Protein AF-A0A534JTC5-F1 (afdb_monomer_lite)

Radius of gyration: 31.19 Å; chains: 1; bounding box: 129×49×88 Å

Secondary structure (DSSP, 8-state):
---------------SSSTTTSSSSS----------EEEEEEEE-S-EEESSS-SEEEEEEEEEE-TT-EEEE-TT-EEEE-TT-EEEESSEEEEE-BTTB-EEEEES-TT-SS-B-EEEE-TT-EEEEESEEE-SEEEEEEEES---EEES-EESSEEEEEEEES---EEES-EES-EEEEEEEEES---EEES-EEEEEEEEEEEESS---EEES-EEEEEEETEEEEEEE-TT---EEES-EEEEEEEPPPPPPSSTTPPPPPPPEEEEEEEES-S-EEEES-EEEEEEPPPPPPPPP-BTSBPPPPPPPPPEEEEEEES-SSEE-TT-EEEEEEPPPPPPPP--TTBSBPPPPPPP--EEEEEEE---

pLDDT: mean 90.79, std 15.68, range [36.44, 98.94]

Foldseek 3Di:
DDDDDDDDDDDDDDDDPPPVVVVVVPPPPPPPLPQDEAEDEDEDAAAEEADDNHQHYEDAAEYEDAPQYEYEYEFQHEYEYEFQYEHEYNHEYEAAYDLVGAYEYAHPDPPDPGFYAEYEYEAPYEYEHARYEYERYAENYEYANYAYEYEHYEYCEYCEDYHAHQYQYEAYHYEYAAHAAEDYEYEQYQYEHEQYEAEHYCEYYEYEDDYEHEHENYEAYQHEHLAFEHYEYEHAYAYAAYHYEHENGEWAAWAEADDAQGETAETHFGEHEEYEHYQEYHHAQYEYEYGEWHAWYEWAHHQPEETYETHEWYEYEYYEAYQYPHYDNYNYHYYRWYIYHWYHWHDDPRHPHTHHTHHTYYYYYYHHYYDD

Sequence (372 aa):
MRAHPTTTRGRTFVIVWVVLASATAAFLMTAPTATATTYVRGLITTDTTWGFSDTMYVATYHVTVRSPATLTILPGTTVKFDSGVHLYIEGSLVADGTATSAIIFTANNTGSPIPWGGIQFNASSSGSISWSTFDRVDRAVTATVSSPSISSNTVLQAGVGFVLVRSTAFISSNVIKRASSVGIYANASDARIVGNAINGTGLGIQVEQPSAPTISGNTITNVSGVFAVGILVNAGATAAIDGNTITGVRGVNGGNGLSPGAPGRDGAFAVGIYVTAAPSASITTNTVDTAIGGRGGDGQANPGGTGGRGGNGGSAAGIVVGMTSGVDVSGNTITNLQSGAGGNGGGGATTANGGSGGNGGTAVGVEAGATS

Structure (mmCIF, N/CA/C/O backbone):
data_AF-A0A534JTC5-F1
#
_entry.id   AF-A0A534JTC5-F1
#
loop_
_atom_site.group_PDB
_atom_site.id
_atom_site.type_symbol
_atom_site.label_atom_id
_atom_site.label_alt_id
_atom_site.label_comp_id
_atom_site.label_asym_id
_atom_site.label_entity_id
_atom_site.label_seq_id
_atom_site.pdbx_PDB_ins_code
_atom_site.Cartn_x
_atom_site.Cartn_y
_atom_site.Cartn_z
_atom_site.occupancy
_atom_site.B_iso_or_equiv
_atom_site.auth_seq_id
_atom_site.auth_comp_id
_atom_site.auth_asym_id
_atom_site.auth_atom_id
_atom_site.pdbx_PDB_model_num
ATOM 1 N N . MET A 1 1 ? -97.982 -14.438 46.787 1.00 38.09 1 MET A N 1
ATOM 2 C CA . MET A 1 1 ? -97.689 -15.753 46.174 1.00 38.09 1 MET A CA 1
ATOM 3 C C . MET A 1 1 ? -96.838 -15.526 44.924 1.00 38.09 1 MET A C 1
ATOM 5 O O . MET A 1 1 ? -97.111 -14.573 44.211 1.00 38.09 1 MET A O 1
ATOM 9 N N . ARG A 1 2 ? -95.781 -16.342 44.751 1.00 41.94 2 ARG A N 1
ATOM 10 C CA . ARG A 1 2 ? -94.867 -16.512 43.583 1.00 41.94 2 ARG A CA 1
ATOM 11 C C . ARG A 1 2 ? -95.594 -16.442 42.210 1.00 41.94 2 ARG A C 1
ATOM 13 O O . ARG A 1 2 ? -96.776 -16.748 42.189 1.00 41.94 2 ARG A O 1
ATOM 20 N N . ALA A 1 3 ? -94.993 -16.136 41.046 1.00 36.44 3 ALA A N 1
ATOM 21 C CA . ALA A 1 3 ? -93.619 -16.319 40.541 1.00 36.44 3 ALA A CA 1
ATOM 22 C C . ALA A 1 3 ? -93.276 -15.400 39.321 1.00 36.44 3 ALA A C 1
ATOM 24 O O . ALA A 1 3 ? -94.175 -14.907 38.649 1.00 36.44 3 ALA A O 1
ATOM 25 N N . HIS A 1 4 ? -91.974 -15.256 39.014 1.00 38.38 4 HIS A N 1
ATOM 26 C CA . HIS A 1 4 ? -91.356 -14.938 37.692 1.00 38.38 4 HIS A CA 1
ATOM 27 C C . HIS A 1 4 ? -91.420 -16.157 36.723 1.00 38.38 4 HIS A C 1
ATOM 29 O O . HIS A 1 4 ? -91.784 -17.217 37.241 1.00 38.38 4 HIS A O 1
ATOM 35 N N . PRO A 1 5 ? -90.974 -16.145 35.423 1.00 56.78 5 PRO A N 1
ATOM 36 C CA . PRO A 1 5 ? -90.257 -15.145 34.570 1.00 56.78 5 PRO A CA 1
ATOM 37 C C . PRO A 1 5 ? -90.872 -15.008 33.123 1.00 56.78 5 PRO A C 1
ATOM 39 O O . PRO A 1 5 ? -91.843 -15.682 32.816 1.00 56.78 5 PRO A O 1
ATOM 42 N N . THR A 1 6 ? -90.461 -14.153 32.162 1.00 47.09 6 THR A N 1
ATOM 43 C CA . THR A 1 6 ? -89.313 -14.293 31.218 1.00 47.09 6 THR A CA 1
ATOM 44 C C . THR A 1 6 ? -89.353 -13.232 30.076 1.00 47.09 6 THR A C 1
ATOM 46 O O . THR A 1 6 ? -90.425 -12.952 29.554 1.00 47.09 6 THR A O 1
ATOM 49 N N . THR A 1 7 ? -88.159 -12.770 29.637 1.00 44.19 7 THR A N 1
ATOM 50 C CA . THR A 1 7 ? -87.705 -12.405 28.249 1.00 44.19 7 THR A CA 1
ATOM 51 C C . THR A 1 7 ? -88.344 -11.228 27.462 1.00 44.19 7 THR A C 1
ATOM 53 O O . THR A 1 7 ? -89.535 -11.014 27.567 1.00 44.19 7 THR A O 1
ATOM 56 N N . THR A 1 8 ? -87.708 -10.451 26.558 1.00 42.44 8 THR A N 1
ATOM 57 C CA . THR A 1 8 ? -86.322 -10.245 26.063 1.00 42.44 8 THR A CA 1
ATOM 58 C C . THR A 1 8 ? -86.310 -9.067 25.048 1.00 42.44 8 THR A C 1
ATOM 60 O O . THR A 1 8 ? -87.176 -9.002 24.189 1.00 42.44 8 THR A O 1
ATOM 63 N N . ARG A 1 9 ? -85.281 -8.201 25.143 1.00 43.31 9 ARG A N 1
ATOM 64 C CA . ARG A 1 9 ? -84.547 -7.368 24.139 1.00 43.31 9 ARG A CA 1
ATOM 65 C C . ARG A 1 9 ? -85.229 -6.596 22.986 1.00 43.31 9 ARG A C 1
ATOM 67 O O . ARG A 1 9 ? -85.821 -7.177 22.089 1.00 43.31 9 ARG A O 1
ATOM 74 N N . GLY A 1 10 ? -84.681 -5.384 22.804 1.00 36.56 10 GLY A N 1
ATOM 75 C CA . GLY A 1 10 ? -84.007 -4.948 21.561 1.00 36.56 10 GLY A CA 1
ATOM 76 C C . GLY A 1 10 ? -84.408 -3.536 21.117 1.00 36.56 10 GLY A C 1
ATOM 77 O O . GLY A 1 10 ? -85.578 -3.211 21.184 1.00 36.56 10 GLY A O 1
ATOM 78 N N . ARG A 1 11 ? -83.557 -2.620 20.640 1.00 43.03 11 ARG A N 1
ATOM 79 C CA . ARG A 1 11 ? -82.143 -2.593 20.231 1.00 43.03 11 ARG A CA 1
ATOM 80 C C . ARG A 1 11 ? -81.727 -1.109 20.187 1.00 43.03 11 ARG A C 1
ATOM 82 O O . ARG A 1 11 ? -82.480 -0.279 19.689 1.00 43.03 11 ARG A O 1
ATOM 89 N N . THR A 1 12 ? -80.539 -0.801 20.697 1.00 40.66 12 THR A N 1
ATOM 90 C CA . THR A 1 12 ? -80.010 0.557 20.886 1.00 40.66 12 THR A CA 1
ATOM 91 C C . THR A 1 12 ? -79.170 1.020 19.692 1.00 40.66 12 THR A C 1
ATOM 93 O O . THR A 1 12 ? -78.324 0.281 19.191 1.00 40.66 12 THR A O 1
ATOM 96 N N . PHE A 1 13 ? -79.399 2.274 19.297 1.00 46.91 13 PHE A N 1
ATOM 97 C CA . PHE A 1 13 ? -78.546 3.149 18.491 1.00 46.91 13 PHE A CA 1
ATOM 98 C C . PHE A 1 13 ? -77.153 3.332 19.116 1.00 46.91 13 PHE A C 1
ATOM 100 O O . PHE A 1 13 ? -77.073 3.993 20.142 1.00 46.91 13 PHE A O 1
ATOM 107 N N . VAL A 1 14 ? -76.064 2.873 18.485 1.00 44.78 14 VAL A N 1
ATOM 108 C CA . VAL A 1 14 ? -74.718 3.477 18.639 1.00 44.78 14 VAL A CA 1
ATOM 109 C C . VAL A 1 14 ? -73.890 3.172 17.376 1.00 44.78 14 VAL A C 1
ATOM 111 O O . VAL A 1 14 ? -73.228 2.144 17.305 1.00 44.78 14 VAL A O 1
ATOM 114 N N . ILE A 1 15 ? -73.941 4.038 16.354 1.00 47.72 15 ILE A N 1
ATOM 115 C CA . ILE A 1 15 ? -73.137 3.891 15.114 1.00 47.72 15 ILE A CA 1
ATOM 116 C C . ILE A 1 15 ? -72.085 5.004 14.919 1.00 47.72 15 ILE A C 1
ATOM 118 O O . ILE A 1 15 ? -71.273 4.909 14.012 1.00 47.72 15 ILE A O 1
ATOM 122 N N . VAL A 1 16 ? -71.967 6.019 15.782 1.00 46.00 16 VAL A N 1
ATOM 123 C CA . VAL A 1 16 ? -71.116 7.193 15.448 1.00 46.00 16 VAL A CA 1
ATOM 124 C C . VAL A 1 16 ? -69.774 7.285 16.209 1.00 46.00 16 VAL A C 1
ATOM 126 O O . VAL A 1 16 ? -68.973 8.159 15.911 1.00 46.00 16 VAL A O 1
ATOM 129 N N . TRP A 1 17 ? -69.430 6.351 17.106 1.00 44.25 17 TRP A N 1
ATOM 130 C CA . TRP A 1 17 ? -68.182 6.443 17.904 1.00 44.25 17 TRP A CA 1
ATOM 131 C C . TRP A 1 17 ? -67.088 5.399 17.616 1.00 44.25 17 TRP A C 1
ATOM 133 O O . TRP A 1 17 ? -66.055 5.415 18.275 1.00 44.25 17 TRP A O 1
ATOM 143 N N . VAL A 1 18 ? -67.254 4.513 16.625 1.00 47.19 18 VAL A N 1
ATOM 144 C CA . VAL A 1 18 ? -66.279 3.423 16.372 1.00 47.19 18 VAL A CA 1
ATOM 145 C C . VAL A 1 18 ? -65.309 3.711 15.217 1.00 47.19 18 VAL A C 1
ATOM 147 O O . VAL A 1 18 ? -64.226 3.141 15.185 1.00 47.19 18 VAL A O 1
ATOM 150 N N . VAL A 1 19 ? -65.604 4.653 14.315 1.00 45.75 19 VAL A N 1
ATOM 151 C CA . VAL A 1 19 ? -64.738 4.909 13.139 1.00 45.75 19 VAL A CA 1
ATOM 152 C C . VAL A 1 19 ? -63.626 5.939 13.412 1.00 45.75 19 VAL A C 1
ATOM 154 O O . VAL A 1 19 ? -62.626 5.961 12.702 1.00 45.75 19 VAL A O 1
ATOM 157 N N . LEU A 1 20 ? -63.719 6.736 14.486 1.00 40.34 20 LEU A N 1
ATOM 158 C CA . LEU A 1 20 ? -62.661 7.693 14.859 1.00 40.34 20 LEU A CA 1
ATOM 159 C C . LEU A 1 20 ? -61.612 7.122 15.835 1.00 40.34 20 LEU A C 1
ATOM 161 O O . LEU A 1 20 ? -60.565 7.732 16.029 1.00 40.34 20 LEU A O 1
ATOM 165 N N . ALA A 1 21 ? -61.866 5.946 16.423 1.00 45.28 21 ALA A N 1
ATOM 166 C CA . ALA A 1 21 ? -60.943 5.263 17.338 1.00 45.28 21 ALA A CA 1
ATOM 167 C C . ALA A 1 21 ? -60.125 4.140 16.664 1.00 45.28 21 ALA A C 1
ATOM 169 O O . ALA A 1 21 ? -59.143 3.670 17.229 1.00 45.28 21 ALA A O 1
ATOM 170 N N . SER A 1 22 ? -60.494 3.715 15.449 1.00 46.28 22 SER A N 1
ATOM 171 C CA . SER A 1 22 ? -59.764 2.689 14.686 1.00 46.28 22 SER A CA 1
ATOM 172 C C . SER A 1 22 ? -58.734 3.261 13.706 1.00 46.28 22 SER A C 1
ATOM 174 O O . SER A 1 22 ? -57.876 2.524 13.231 1.00 46.28 22 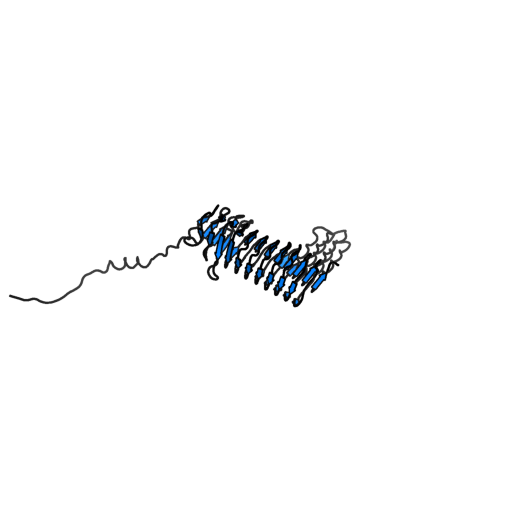SER A O 1
ATOM 176 N N . ALA A 1 23 ? -58.777 4.567 13.419 1.00 42.81 23 ALA A N 1
ATOM 177 C CA . ALA A 1 23 ? -57.765 5.249 12.604 1.00 42.81 23 ALA A CA 1
ATOM 178 C C . ALA A 1 23 ? -56.555 5.739 13.426 1.00 42.81 23 ALA A C 1
ATOM 180 O O . ALA A 1 23 ? -55.522 6.082 12.858 1.00 42.81 23 ALA A O 1
ATOM 181 N N . THR A 1 24 ? -56.649 5.742 14.758 1.00 48.75 24 THR A N 1
ATOM 182 C CA . THR A 1 24 ? -55.594 6.227 15.666 1.00 48.75 24 THR A CA 1
ATOM 183 C C . THR A 1 24 ? -54.723 5.117 16.262 1.00 48.75 24 THR A C 1
ATOM 185 O O . THR A 1 24 ? -53.715 5.419 16.890 1.00 48.75 24 THR A O 1
ATOM 188 N N . ALA A 1 25 ? -55.045 3.840 16.022 1.00 45.84 25 ALA A N 1
ATOM 189 C CA . ALA A 1 25 ? -54.250 2.693 16.485 1.00 45.84 25 ALA A CA 1
ATOM 190 C C . ALA A 1 25 ? -53.370 2.048 15.392 1.00 45.84 25 ALA A C 1
ATOM 192 O O . ALA A 1 25 ? -52.554 1.184 15.698 1.00 45.84 25 ALA A O 1
ATOM 193 N N . ALA A 1 26 ? -53.506 2.465 14.126 1.00 47.47 26 ALA A N 1
ATOM 194 C CA . ALA A 1 26 ? -52.746 1.913 12.995 1.00 47.47 26 ALA A CA 1
ATOM 195 C C . ALA A 1 26 ? -51.633 2.840 12.473 1.00 47.47 26 ALA A C 1
ATOM 197 O O . ALA A 1 26 ? -50.965 2.515 11.497 1.00 47.47 26 ALA A O 1
ATOM 198 N N . PHE A 1 27 ? -51.398 3.973 13.138 1.00 45.19 27 PHE A N 1
ATOM 199 C CA . PHE A 1 27 ? -50.217 4.803 12.917 1.00 45.19 27 PHE A CA 1
ATOM 200 C C . PHE A 1 27 ? -49.347 4.756 14.176 1.00 45.19 27 PHE A C 1
ATOM 202 O O . PHE A 1 27 ? -49.101 5.761 14.838 1.00 45.19 27 PHE A O 1
ATOM 209 N N . LEU A 1 28 ? -48.866 3.553 14.514 1.00 49.03 28 LEU A N 1
ATOM 210 C CA . LEU A 1 28 ? -47.566 3.440 15.168 1.00 49.03 28 LEU A CA 1
ATOM 211 C C . LEU A 1 28 ? -46.567 3.994 14.154 1.00 49.03 28 LEU A C 1
ATOM 213 O O . LEU A 1 28 ? -46.013 3.262 13.338 1.00 49.03 28 LEU A O 1
ATOM 217 N N . MET A 1 29 ? -46.412 5.320 14.160 1.00 50.91 29 MET A N 1
ATOM 218 C CA . MET A 1 29 ? -45.240 5.958 13.602 1.00 50.91 29 MET A CA 1
ATOM 219 C C . MET A 1 29 ? -44.067 5.254 14.260 1.00 50.91 29 MET A C 1
ATOM 221 O O . MET A 1 29 ? -43.767 5.496 15.428 1.00 50.91 29 MET A O 1
ATOM 225 N N . THR A 1 30 ? -43.390 4.378 13.527 1.00 53.69 30 THR A N 1
ATOM 226 C CA . THR A 1 30 ? -41.961 4.235 13.738 1.00 53.69 30 THR A CA 1
ATOM 227 C C . THR A 1 30 ? -41.417 5.620 13.433 1.00 53.69 30 THR A C 1
ATOM 229 O O . THR A 1 30 ? -41.179 5.962 12.273 1.00 53.69 30 THR A O 1
ATOM 232 N N . ALA A 1 31 ? -41.350 6.475 14.458 1.00 48.28 31 ALA A N 1
ATOM 233 C CA . ALA A 1 31 ? -40.568 7.688 14.374 1.00 48.28 31 ALA A CA 1
ATOM 234 C C . ALA A 1 31 ? -39.208 7.242 13.824 1.00 48.28 31 ALA A C 1
ATOM 236 O O 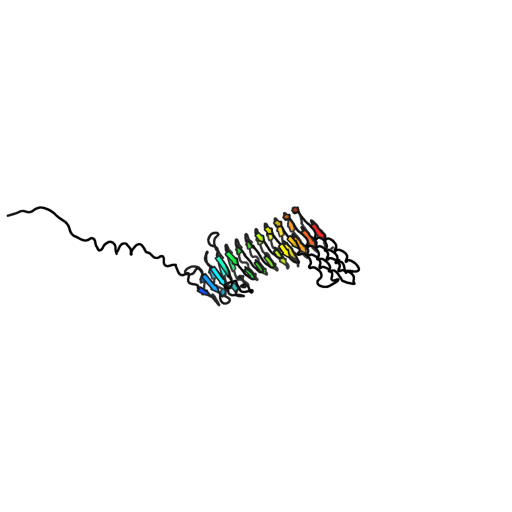. ALA A 1 31 ? -38.682 6.242 14.327 1.00 48.28 31 ALA A O 1
ATOM 237 N N . PRO A 1 32 ? -38.673 7.877 12.766 1.00 51.03 32 PRO A N 1
ATOM 238 C CA . PRO A 1 32 ? -37.320 7.567 12.348 1.00 51.03 32 PRO A CA 1
ATOM 239 C C . PRO A 1 32 ? -36.463 7.725 13.597 1.00 51.03 32 PRO A C 1
ATOM 241 O O . PRO A 1 32 ? -36.465 8.797 14.207 1.00 51.03 32 PRO A O 1
ATOM 244 N N . THR A 1 33 ? -35.827 6.642 14.044 1.00 52.53 33 THR A N 1
ATOM 245 C CA . THR A 1 33 ? -34.868 6.709 15.137 1.00 52.53 33 THR A CA 1
ATOM 246 C C . THR A 1 33 ? -33.825 7.697 14.653 1.00 52.53 33 THR A C 1
ATOM 248 O O . THR A 1 33 ? -33.076 7.399 13.722 1.00 52.53 33 THR A O 1
ATOM 251 N N . ALA A 1 34 ? -33.859 8.922 15.176 1.00 50.59 34 ALA A N 1
ATOM 252 C CA . ALA A 1 34 ? -32.858 9.911 14.846 1.00 50.59 34 ALA A CA 1
ATOM 253 C C . ALA A 1 34 ? -31.532 9.287 15.271 1.00 50.59 34 ALA A C 1
ATOM 255 O O . ALA A 1 34 ? -31.310 9.070 16.460 1.00 50.59 34 ALA A O 1
ATOM 256 N N . THR A 1 35 ? -30.691 8.916 14.306 1.00 59.75 35 THR A N 1
ATOM 257 C CA . THR A 1 35 ? -29.326 8.487 14.591 1.00 59.75 35 THR A CA 1
ATOM 258 C C . THR A 1 35 ? -28.629 9.695 15.189 1.00 59.75 35 THR A C 1
ATOM 260 O O . THR A 1 35 ? -28.247 10.618 14.461 1.00 59.75 35 THR A O 1
ATOM 263 N N . ALA A 1 36 ? -28.553 9.743 16.517 1.00 68.94 36 ALA A N 1
ATOM 264 C CA . ALA A 1 36 ? -27.849 10.800 17.205 1.00 68.94 36 ALA A CA 1
ATOM 265 C C . ALA A 1 36 ? -26.380 10.727 16.777 1.00 68.94 36 ALA A C 1
ATOM 267 O O . ALA A 1 36 ? -25.756 9.667 16.741 1.00 68.94 36 ALA A O 1
ATOM 268 N N . THR A 1 37 ? -25.871 11.867 16.318 1.00 85.25 37 THR A N 1
ATOM 269 C CA . THR A 1 37 ? -24.456 12.012 15.996 1.00 85.25 37 THR A CA 1
ATOM 270 C C . THR A 1 37 ? -23.732 12.365 17.279 1.00 85.25 37 THR A C 1
ATOM 272 O O . THR A 1 37 ? -24.006 13.414 17.863 1.00 85.25 37 THR A O 1
ATOM 275 N N . THR A 1 38 ? -22.792 11.521 17.691 1.00 94.12 38 THR A N 1
ATOM 276 C CA . THR A 1 38 ? -21.980 11.772 18.881 1.00 94.12 38 THR A CA 1
ATOM 277 C C . THR A 1 38 ? -20.623 12.333 18.478 1.00 94.12 38 THR A C 1
ATOM 279 O O . THR A 1 38 ? -19.823 11.686 17.803 1.00 94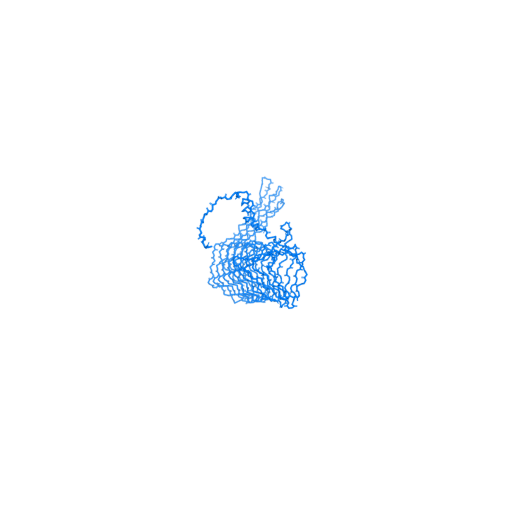.12 38 THR A O 1
ATOM 282 N N . TYR A 1 39 ? -20.353 13.572 18.883 1.00 95.56 39 TYR A N 1
ATOM 283 C CA . TYR A 1 39 ? -19.069 14.220 18.635 1.00 95.56 39 TYR A CA 1
ATOM 284 C C . TYR A 1 39 ? -18.041 13.776 19.676 1.00 95.56 39 TYR A C 1
ATOM 286 O O . TYR A 1 39 ? -18.289 13.868 20.878 1.00 95.56 39 TYR A O 1
ATOM 294 N N . VAL A 1 40 ? -16.874 13.322 19.220 1.00 97.06 40 VAL A N 1
ATOM 295 C CA . VAL A 1 40 ? -15.804 12.786 20.072 1.00 97.06 40 VAL A CA 1
ATOM 296 C C . VAL A 1 40 ? -14.499 13.548 19.870 1.00 97.06 40 VAL A C 1
ATOM 298 O O . VAL A 1 40 ? -14.211 14.064 18.791 1.00 97.06 40 VAL A O 1
ATOM 301 N N . ARG A 1 41 ? -13.717 13.666 20.945 1.00 96.88 41 ARG A N 1
ATOM 302 C CA . ARG A 1 41 ? -12.414 14.343 20.972 1.00 96.88 41 ARG A CA 1
ATOM 303 C C . ARG A 1 41 ? -11.676 14.030 22.270 1.00 96.88 41 ARG A C 1
ATOM 305 O O . ARG A 1 41 ? -12.315 13.767 23.285 1.00 96.88 41 ARG A O 1
ATOM 312 N N . GLY A 1 42 ? -10.355 14.173 22.262 1.00 97.31 42 GLY A N 1
ATOM 313 C CA . GLY A 1 42 ? -9.536 14.119 23.470 1.00 97.31 42 GLY A CA 1
ATOM 314 C C . GLY A 1 42 ? -9.288 12.699 23.974 1.00 97.31 42 GLY A C 1
ATOM 315 O O . GLY A 1 42 ? -9.182 11.757 23.193 1.00 97.31 42 GLY A O 1
ATOM 316 N N . LEU A 1 43 ? -9.123 12.559 25.288 1.00 98.12 43 LEU A N 1
ATOM 317 C CA . LEU A 1 43 ? -8.690 11.309 25.907 1.00 98.12 43 LEU A CA 1
ATOM 318 C C . LEU A 1 43 ? -9.874 10.402 26.256 1.00 98.12 43 LEU A C 1
ATOM 320 O O . LEU A 1 43 ? -10.858 10.851 26.838 1.00 98.12 43 LEU A O 1
ATOM 324 N N . ILE A 1 44 ? -9.712 9.108 25.994 1.00 98.50 44 ILE A N 1
ATOM 325 C CA . ILE A 1 44 ? -10.502 8.024 26.576 1.00 98.50 44 ILE A CA 1
ATOM 326 C C . ILE A 1 44 ? -9.621 7.366 27.638 1.00 98.50 44 ILE A C 1
ATOM 328 O O . ILE A 1 44 ? -8.613 6.743 27.309 1.00 98.50 44 ILE A O 1
ATOM 332 N N . THR A 1 45 ? -9.962 7.559 28.913 1.00 98.44 45 THR A N 1
ATOM 333 C CA . THR A 1 45 ? -9.178 7.074 30.070 1.00 98.44 45 THR A CA 1
ATOM 334 C C . THR A 1 45 ? -9.862 5.953 30.844 1.00 98.44 45 THR A C 1
ATOM 336 O O . THR A 1 45 ? -9.281 5.411 31.780 1.00 98.44 45 THR A O 1
ATOM 339 N N . THR A 1 46 ? -11.090 5.609 30.471 1.00 98.31 46 THR A N 1
ATOM 340 C CA . THR A 1 46 ? -11.846 4.473 31.001 1.00 98.31 46 THR A CA 1
ATOM 341 C C . THR A 1 46 ? -12.414 3.682 29.841 1.00 98.31 46 THR A C 1
ATOM 343 O O . THR A 1 46 ? -12.655 4.247 28.769 1.00 98.31 46 THR A O 1
ATOM 346 N N . ASP A 1 47 ? -12.660 2.395 30.063 1.00 98.62 47 ASP A N 1
ATOM 347 C CA . ASP A 1 47 ? -13.254 1.539 29.044 1.00 98.62 47 ASP A CA 1
ATOM 348 C C . ASP A 1 47 ? -14.529 2.171 28.490 1.00 98.62 47 ASP A C 1
ATOM 350 O O . ASP A 1 47 ? -15.402 2.635 29.226 1.00 98.62 47 ASP A O 1
ATOM 354 N N . THR A 1 48 ? -14.583 2.261 27.168 1.00 98.00 48 THR A N 1
ATOM 355 C CA . THR A 1 48 ? -15.626 2.982 26.447 1.00 98.00 48 THR A CA 1
ATOM 356 C C . THR A 1 48 ? -16.099 2.120 25.294 1.00 98.00 48 THR A C 1
ATOM 358 O O . THR A 1 48 ? -15.298 1.487 24.610 1.00 98.00 48 THR A O 1
ATOM 361 N N . THR A 1 49 ? -17.411 2.098 25.071 1.00 97.94 49 THR A N 1
ATOM 362 C CA . THR A 1 49 ? -18.018 1.391 23.941 1.00 97.94 49 THR A CA 1
ATOM 363 C C . THR A 1 49 ? -18.719 2.382 23.023 1.00 97.94 49 THR A C 1
ATOM 365 O O . THR A 1 49 ? -19.534 3.183 23.477 1.00 97.94 49 THR A O 1
ATOM 368 N N . TRP A 1 50 ? -18.408 2.321 21.732 1.00 97.50 50 TRP A N 1
ATOM 369 C CA . TRP A 1 50 ? -19.114 3.025 20.664 1.00 97.50 50 TRP A CA 1
ATOM 370 C C . TRP A 1 50 ? -20.017 2.052 19.907 1.00 97.50 50 TRP A C 1
ATOM 372 O O . TRP A 1 50 ? -19.625 0.909 19.682 1.00 97.50 50 TRP A O 1
ATOM 382 N N . GLY A 1 51 ? -21.208 2.498 19.498 1.00 93.75 51 GLY A N 1
ATOM 383 C CA . GLY A 1 51 ? -22.131 1.683 18.696 1.00 93.75 51 GLY A CA 1
ATOM 384 C C . GLY A 1 51 ? -23.352 1.126 19.432 1.00 93.75 51 GLY A C 1
ATOM 385 O O . GLY A 1 51 ? -24.113 0.374 18.833 1.00 93.75 51 GLY A O 1
ATOM 386 N N . PHE A 1 52 ? -23.537 1.435 20.724 1.00 83.69 52 PHE A N 1
ATOM 387 C CA . PHE A 1 52 ? -24.659 0.900 21.514 1.00 83.69 52 PHE A CA 1
ATOM 388 C C . PHE A 1 52 ? -25.942 1.730 21.349 1.00 83.69 52 PHE A C 1
ATOM 390 O O . PHE A 1 52 ? -26.972 1.205 20.939 1.00 83.69 52 PHE A O 1
ATOM 397 N N . SER A 1 53 ? -25.879 3.029 21.664 1.00 80.31 53 SER A N 1
ATOM 398 C CA . SER A 1 53 ? -26.990 3.981 21.499 1.00 80.31 53 SER A CA 1
ATOM 399 C C . SER A 1 53 ? -26.940 4.713 20.160 1.00 80.31 53 SER A C 1
ATOM 401 O O . SER A 1 53 ? -27.977 4.961 19.549 1.00 80.31 53 SER A O 1
ATOM 403 N N . ASP A 1 54 ? -25.726 5.025 19.708 1.00 85.00 54 ASP A N 1
ATOM 404 C CA . ASP A 1 54 ? -25.458 5.798 18.505 1.00 85.00 54 ASP A CA 1
ATOM 405 C C . ASP A 1 54 ? -24.671 4.950 17.522 1.00 85.00 54 ASP A C 1
ATOM 407 O O . ASP A 1 54 ? -23.756 4.224 17.904 1.00 85.00 54 ASP A O 1
ATOM 411 N N . THR A 1 55 ? -24.984 5.086 16.240 1.00 88.00 55 THR A N 1
ATOM 412 C CA . THR A 1 55 ? -24.261 4.412 15.155 1.00 88.00 55 THR A CA 1
ATOM 413 C C . THR A 1 55 ? -23.346 5.362 14.387 1.00 88.00 55 THR A C 1
ATOM 415 O O . THR A 1 55 ? -22.642 4.924 13.481 1.00 88.00 55 THR A O 1
ATOM 418 N N . MET A 1 56 ? -23.331 6.655 14.734 1.00 96.00 56 MET A N 1
ATOM 419 C CA . MET A 1 56 ? -22.551 7.690 14.056 1.00 96.00 56 MET A CA 1
ATOM 420 C C . MET A 1 56 ? -21.738 8.511 15.058 1.00 96.00 56 MET A C 1
ATOM 422 O O . MET A 1 56 ? -22.295 9.270 15.851 1.00 96.00 56 MET A O 1
ATOM 426 N N . TYR A 1 57 ? -20.416 8.417 14.961 1.00 97.69 57 TYR A N 1
ATOM 427 C CA . TYR A 1 57 ? -19.472 9.210 15.744 1.00 97.69 57 TYR A CA 1
ATOM 428 C C . TYR A 1 57 ? -18.698 10.156 14.830 1.00 97.69 57 TYR A C 1
ATOM 430 O O . TYR A 1 57 ? -18.317 9.774 13.725 1.00 97.69 57 TYR A O 1
ATOM 438 N N . VAL A 1 58 ? -18.449 11.386 15.276 1.00 97.94 58 VAL A N 1
ATOM 439 C CA . VAL A 1 58 ? -17.674 12.383 14.520 1.00 97.94 58 VAL A CA 1
ATOM 440 C C . VAL A 1 58 ? -16.521 12.889 15.378 1.00 97.94 58 VAL A C 1
ATOM 442 O O . VAL A 1 58 ? -16.724 13.609 16.354 1.00 97.94 58 VAL A O 1
ATOM 445 N N . ALA A 1 59 ? -15.300 12.517 15.010 1.00 98.25 59 ALA A N 1
ATOM 446 C CA . ALA A 1 59 ? -14.071 12.984 15.624 1.00 98.25 59 ALA A CA 1
ATOM 447 C C . ALA A 1 59 ? -13.639 14.324 15.015 1.00 98.25 59 ALA A C 1
ATOM 449 O O . ALA A 1 59 ? -13.106 14.369 13.903 1.00 98.25 59 ALA A O 1
ATOM 450 N N . THR A 1 60 ? -13.854 15.416 15.755 1.00 97.12 60 THR A N 1
ATOM 451 C CA . THR A 1 60 ? -13.475 16.776 15.316 1.00 97.12 60 THR A CA 1
ATOM 452 C C . THR A 1 60 ? -12.062 17.179 15.748 1.00 97.12 60 THR A C 1
ATOM 454 O O . THR A 1 60 ? -11.531 18.196 15.320 1.00 97.12 60 THR A O 1
ATOM 457 N N . TYR A 1 61 ? -11.453 16.388 16.632 1.00 97.94 61 TYR A N 1
ATOM 458 C CA . TYR A 1 61 ? -10.053 1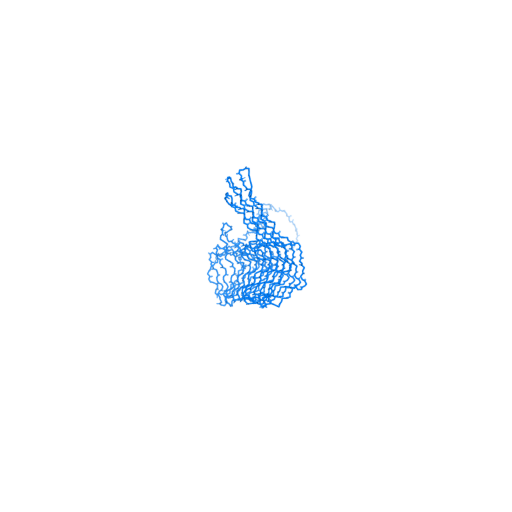6.461 17.050 1.00 97.94 61 TYR A CA 1
ATOM 459 C C . TYR A 1 61 ? -9.548 15.043 17.295 1.00 97.94 61 TYR A C 1
ATOM 461 O O . TYR A 1 61 ? -10.345 14.105 17.362 1.00 97.94 61 TYR A O 1
ATOM 469 N N . HIS A 1 62 ? -8.231 14.891 17.467 1.00 98.44 62 HIS A N 1
ATOM 470 C CA . HIS A 1 62 ? -7.645 13.598 17.809 1.00 98.44 62 HIS A CA 1
ATOM 471 C C . HIS A 1 62 ? -8.362 12.968 19.005 1.00 98.44 62 HIS A C 1
ATOM 473 O O . HIS A 1 62 ? -8.667 13.647 19.992 1.00 98.44 62 HIS A O 1
ATOM 479 N N . VAL A 1 63 ? -8.612 11.668 18.894 1.00 98.81 63 VAL A N 1
ATOM 480 C CA . VAL A 1 63 ? -9.068 10.833 20.001 1.00 98.81 63 VAL A CA 1
ATOM 481 C C . VAL A 1 63 ? -7.902 9.941 20.392 1.00 98.81 63 VAL A C 1
ATOM 483 O O . VAL A 1 63 ? -7.315 9.300 19.524 1.00 98.81 63 VAL A O 1
ATOM 486 N N . THR A 1 64 ? -7.567 9.896 21.676 1.00 98.88 64 THR A N 1
ATOM 487 C CA . THR A 1 64 ? -6.502 9.032 22.192 1.00 98.88 64 THR A CA 1
ATOM 488 C C . THR A 1 64 ? -7.079 8.081 23.224 1.00 98.88 64 THR A C 1
ATOM 490 O O . THR A 1 64 ? -7.557 8.513 24.272 1.00 98.88 64 THR A O 1
ATOM 493 N N . VAL A 1 65 ? -6.997 6.783 22.956 1.00 98.81 65 VAL A N 1
ATOM 494 C CA . VAL A 1 65 ? -7.309 5.736 23.931 1.00 98.81 65 VAL A CA 1
ATOM 495 C C . VAL A 1 65 ? -6.086 5.539 24.805 1.00 98.81 65 VAL A C 1
ATOM 497 O O . VAL A 1 65 ? -5.087 4.980 24.354 1.00 98.81 65 VAL A O 1
ATOM 500 N N . ARG A 1 66 ? -6.132 6.048 26.034 1.00 98.50 66 ARG A N 1
ATOM 501 C CA . ARG A 1 66 ? -4.984 6.054 26.937 1.00 98.50 66 ARG A CA 1
ATOM 502 C C . ARG A 1 66 ? -4.946 4.775 27.756 1.00 98.50 66 ARG A C 1
ATOM 504 O O . ARG A 1 66 ? -5.956 4.390 28.334 1.00 98.50 66 ARG A O 1
ATOM 511 N N . SER A 1 67 ? -3.773 4.156 27.862 1.00 97.62 67 SER A N 1
ATOM 512 C CA . SER A 1 67 ? -3.580 3.003 28.747 1.00 97.62 67 SER A CA 1
ATOM 513 C C . SER A 1 67 ? -4.022 3.330 30.188 1.00 97.62 67 SER A C 1
ATOM 515 O O . SER A 1 67 ? -3.710 4.424 30.673 1.00 97.62 67 SER A O 1
ATOM 517 N N . PRO A 1 68 ? -4.750 2.427 30.875 1.00 97.81 68 PRO A N 1
ATOM 518 C CA . PRO A 1 68 ? -5.072 1.050 30.476 1.00 97.81 68 PRO A CA 1
ATOM 519 C C . PRO A 1 68 ? -6.421 0.887 29.749 1.00 97.81 68 PRO A C 1
ATOM 521 O O . PRO A 1 68 ? -6.891 -0.237 29.605 1.00 97.81 68 PRO A O 1
ATOM 524 N N . ALA A 1 69 ? -7.067 1.977 29.328 1.00 98.69 69 ALA A N 1
ATOM 525 C CA . ALA A 1 69 ? -8.415 1.929 28.775 1.00 98.69 69 ALA A CA 1
ATOM 526 C C . ALA A 1 69 ? -8.496 1.143 27.462 1.00 98.69 69 ALA A C 1
ATOM 528 O O . ALA A 1 69 ? -7.577 1.156 26.634 1.00 98.69 69 ALA A O 1
ATOM 529 N N . THR A 1 70 ? -9.660 0.536 27.253 1.00 98.88 70 THR A N 1
ATOM 530 C CA . THR A 1 70 ? -10.059 -0.105 26.005 1.00 98.88 70 THR A CA 1
ATOM 531 C C . THR A 1 70 ? -11.189 0.672 25.345 1.00 98.88 70 THR A C 1
ATOM 533 O O . THR A 1 70 ? -12.227 0.934 25.953 1.00 98.88 70 THR A O 1
ATOM 536 N N . LEU A 1 71 ? -11.022 0.997 24.065 1.00 98.81 71 LEU A N 1
ATOM 537 C CA . LEU A 1 71 ? -12.132 1.415 23.216 1.00 98.81 71 LEU A CA 1
ATOM 538 C C . LEU A 1 71 ? -12.661 0.198 22.459 1.00 98.81 71 LEU A C 1
ATOM 540 O O . LEU A 1 71 ? -11.929 -0.420 21.691 1.00 98.81 71 LEU A O 1
ATOM 544 N N . THR A 1 72 ? -13.936 -0.124 22.656 1.00 98.81 72 THR A N 1
ATOM 545 C CA . THR A 1 72 ? -14.654 -1.121 21.854 1.00 98.81 72 THR A CA 1
ATOM 546 C C . THR A 1 72 ? -15.570 -0.403 20.871 1.00 98.81 72 THR A C 1
ATOM 548 O O . THR A 1 72 ? -16.386 0.419 21.279 1.00 98.81 72 THR A O 1
ATOM 551 N N . ILE A 1 73 ? -15.458 -0.698 19.580 1.00 98.69 73 ILE A N 1
ATOM 552 C CA . ILE A 1 73 ? -16.341 -0.170 18.537 1.00 98.69 73 ILE A CA 1
ATOM 553 C C . ILE A 1 73 ? -17.163 -1.338 18.005 1.00 98.69 73 ILE A C 1
ATOM 555 O O . ILE A 1 73 ? -16.610 -2.290 17.463 1.00 98.69 73 ILE A O 1
ATOM 559 N N . LEU A 1 74 ? -18.481 -1.285 18.193 1.00 98.31 74 LEU A N 1
ATOM 560 C CA . LEU A 1 74 ? -19.374 -2.383 17.833 1.00 98.31 74 LEU A CA 1
ATOM 561 C C . LEU A 1 74 ? -19.632 -2.444 16.312 1.00 98.31 74 LEU A C 1
ATOM 563 O O . LEU A 1 74 ? -19.616 -1.400 15.646 1.00 98.31 74 LEU A O 1
ATOM 567 N N . PRO A 1 75 ? -19.925 -3.637 15.755 1.00 98.44 75 PRO A N 1
ATOM 568 C CA . PRO A 1 75 ? -20.318 -3.814 14.355 1.00 98.44 75 PRO A CA 1
ATOM 569 C C . PRO A 1 75 ? -21.409 -2.838 13.894 1.00 98.44 75 PRO A C 1
ATOM 571 O O . PRO A 1 75 ? -22.379 -2.597 14.609 1.00 98.44 75 PRO A O 1
ATOM 574 N N . GLY A 1 76 ? -21.277 -2.307 12.676 1.00 97.00 76 GLY A N 1
ATOM 575 C CA . GLY A 1 76 ? -22.243 -1.366 12.089 1.00 97.00 76 GLY A CA 1
ATOM 576 C C . GLY A 1 76 ? -22.064 0.094 12.514 1.00 97.00 76 GLY A C 1
ATOM 577 O O . GLY A 1 76 ? -22.793 0.968 12.042 1.00 97.00 76 GLY A O 1
ATOM 578 N N . THR A 1 77 ? -21.082 0.385 13.371 1.00 97.94 77 THR A N 1
ATOM 579 C CA . THR A 1 77 ? -20.740 1.759 13.751 1.00 97.94 77 THR A CA 1
ATOM 580 C C . THR A 1 77 ? -20.021 2.477 12.609 1.00 97.94 77 THR A C 1
ATOM 582 O O . THR A 1 77 ? -19.096 1.941 12.001 1.00 97.94 77 THR A O 1
ATOM 585 N N . THR A 1 78 ? -20.405 3.724 12.346 1.00 98.25 78 THR A N 1
ATOM 586 C CA . THR A 1 78 ? -19.677 4.649 11.475 1.00 98.25 78 THR A CA 1
ATOM 587 C C . THR A 1 78 ? -18.954 5.695 12.317 1.00 98.25 78 THR A C 1
ATOM 589 O O . THR A 1 78 ? -19.566 6.379 13.135 1.00 98.25 78 THR A O 1
ATOM 592 N N . VAL A 1 79 ? -17.656 5.857 12.084 1.00 98.56 79 VAL A N 1
ATOM 593 C CA . VAL A 1 79 ? -16.811 6.876 12.702 1.00 98.56 79 VAL A CA 1
ATOM 594 C C . VAL A 1 79 ? -16.243 7.772 11.605 1.00 98.56 79 VAL A C 1
ATOM 596 O O . VAL A 1 79 ? -15.527 7.325 10.707 1.00 98.56 79 VAL A O 1
ATOM 599 N N . LYS A 1 80 ? -16.584 9.055 11.670 1.00 98.50 80 LYS A N 1
ATOM 600 C CA . LYS A 1 80 ? -16.130 10.090 10.746 1.00 98.50 80 LYS A CA 1
ATOM 601 C C . LYS A 1 80 ? -15.039 10.929 11.387 1.00 98.50 80 LYS A C 1
ATOM 603 O O . LYS A 1 80 ? -15.144 11.261 12.562 1.00 98.50 80 LYS A O 1
ATOM 608 N N . PHE A 1 81 ? -14.042 11.333 10.614 1.00 98.69 81 PHE A N 1
ATOM 609 C CA . PHE A 1 81 ? -12.918 12.134 11.103 1.00 98.69 81 PHE A CA 1
ATOM 610 C C . PHE A 1 81 ? -12.756 13.410 10.287 1.00 98.69 81 PHE A C 1
ATOM 612 O O . PHE A 1 81 ? -12.788 13.371 9.054 1.00 98.69 81 PHE A O 1
ATOM 619 N N . ASP A 1 82 ? -12.550 14.540 10.958 1.00 98.31 82 ASP A N 1
ATOM 620 C CA . ASP A 1 82 ? -12.118 15.760 10.279 1.00 98.31 82 ASP A CA 1
ATOM 621 C C . ASP A 1 82 ? -10.721 15.578 9.650 1.00 98.31 82 ASP A C 1
ATOM 623 O O . ASP A 1 82 ? -9.953 14.674 9.997 1.00 98.31 82 ASP A O 1
ATOM 627 N N . SER A 1 83 ? -10.383 16.426 8.678 1.00 98.06 83 SER A N 1
ATOM 628 C CA . SER A 1 83 ? -9.096 16.362 7.977 1.00 98.06 83 SER A CA 1
ATOM 629 C C . SER A 1 83 ? -7.906 16.378 8.938 1.00 98.06 83 SER A C 1
ATOM 631 O O . SER A 1 83 ? -7.847 17.197 9.852 1.00 98.06 83 SER A O 1
ATOM 633 N N . GLY A 1 84 ? -6.944 15.478 8.722 1.00 97.75 84 GLY A N 1
ATOM 634 C CA . GLY A 1 84 ? -5.758 15.322 9.571 1.00 97.75 84 GLY A CA 1
ATOM 635 C C . GLY A 1 84 ? -6.012 14.697 10.951 1.00 97.75 84 GLY A C 1
ATOM 636 O O . GLY A 1 84 ? -5.055 14.408 11.674 1.00 97.75 84 GLY A O 1
ATOM 637 N N . VAL A 1 85 ? -7.266 14.439 11.335 1.00 98.62 85 VAL A N 1
ATOM 638 C CA . VAL A 1 85 ? -7.589 13.842 12.635 1.00 98.62 85 VAL A CA 1
ATOM 639 C C . VAL A 1 85 ? -7.249 12.352 12.647 1.00 98.62 85 VAL A C 1
ATOM 641 O O . VAL A 1 85 ? -7.486 11.634 11.680 1.00 98.62 85 VAL A O 1
ATOM 644 N N . HIS A 1 86 ? -6.696 11.898 13.770 1.00 98.75 86 HIS A N 1
ATOM 645 C CA . HIS A 1 86 ? -6.291 10.512 14.013 1.00 98.75 86 HIS A CA 1
ATOM 646 C C . HIS A 1 86 ? -7.044 9.928 15.210 1.00 98.75 86 HIS A C 1
ATOM 648 O O . HIS A 1 86 ? -7.413 10.662 16.134 1.00 98.75 86 HIS A O 1
ATOM 654 N N . LEU A 1 87 ? -7.176 8.602 15.219 1.00 98.88 87 LEU A N 1
ATOM 655 C CA . LEU A 1 87 ? -7.451 7.816 16.418 1.00 98.88 87 LEU A CA 1
ATOM 656 C C . LEU A 1 87 ? -6.137 7.184 16.900 1.00 98.88 87 LEU A C 1
ATOM 658 O O . LEU A 1 87 ? -5.616 6.272 16.260 1.00 98.88 87 LEU A O 1
ATOM 662 N N . TYR A 1 88 ? -5.600 7.671 18.014 1.00 98.88 88 TYR A N 1
ATOM 663 C CA . TYR A 1 88 ? -4.392 7.135 18.636 1.00 98.88 88 TYR A CA 1
ATOM 664 C C . TYR A 1 88 ? -4.745 6.087 19.688 1.00 98.88 88 TYR A C 1
ATOM 666 O O . TYR A 1 88 ? -5.576 6.327 20.562 1.00 98.88 88 TYR A O 1
ATOM 674 N N . ILE A 1 89 ? -4.078 4.941 19.643 1.00 98.88 89 ILE A N 1
ATOM 675 C CA . ILE A 1 89 ? -4.228 3.866 20.618 1.00 98.88 89 ILE A CA 1
ATOM 676 C C . ILE A 1 89 ? -2.931 3.776 21.419 1.00 98.88 89 ILE A C 1
ATOM 678 O O . ILE A 1 89 ? -1.891 3.395 20.892 1.00 98.88 89 ILE A O 1
ATOM 682 N N . GLU A 1 90 ? -2.987 4.157 22.691 1.00 98.75 90 GLU A N 1
ATOM 683 C CA . GLU A 1 90 ? -1.931 3.937 23.691 1.00 98.75 90 GLU A CA 1
ATOM 684 C C . GLU A 1 90 ? -2.317 2.808 24.667 1.00 98.75 90 GLU A C 1
ATOM 686 O O . GLU A 1 90 ? -1.444 2.218 25.293 1.00 98.75 90 GLU A O 1
ATOM 691 N N . GLY A 1 91 ? -3.618 2.522 24.810 1.00 98.69 91 GLY A N 1
ATOM 692 C CA . GLY A 1 91 ? -4.181 1.369 25.518 1.00 98.69 91 GLY A CA 1
ATOM 693 C C . GLY A 1 91 ? -4.571 0.251 24.550 1.00 98.69 91 GLY A C 1
ATOM 694 O O . GLY A 1 91 ? -3.709 -0.300 23.859 1.00 98.69 91 GLY A O 1
ATOM 695 N N . SER A 1 92 ? -5.871 -0.052 24.476 1.00 98.88 92 SER A N 1
ATOM 696 C CA . SER A 1 92 ? -6.397 -1.120 23.618 1.00 98.88 92 SER A CA 1
ATOM 697 C C . SER A 1 92 ? -7.543 -0.675 22.707 1.00 98.88 92 SER A C 1
ATOM 699 O O . SER A 1 92 ? -8.379 0.141 23.092 1.00 98.88 92 SER A O 1
ATOM 701 N N . LEU A 1 93 ? -7.610 -1.244 21.501 1.00 98.94 93 LEU A N 1
ATOM 702 C CA . LEU A 1 93 ? -8.734 -1.077 20.571 1.00 98.94 93 LEU A CA 1
ATOM 703 C C . LEU A 1 93 ? -9.315 -2.436 20.185 1.00 98.94 93 LEU A C 1
ATOM 705 O O . LEU A 1 93 ? -8.584 -3.314 19.740 1.00 98.94 93 LEU A O 1
ATOM 709 N N . VAL A 1 94 ? -10.632 -2.575 20.283 1.00 98.88 94 VAL A N 1
ATOM 710 C CA . VAL A 1 94 ? -11.382 -3.695 19.708 1.00 98.88 94 VAL A CA 1
ATOM 711 C C . VAL A 1 94 ? -12.368 -3.114 18.703 1.00 98.88 94 VAL A C 1
ATOM 713 O O . VAL A 1 94 ? -13.395 -2.558 19.084 1.00 98.88 94 VAL A O 1
ATOM 716 N N . ALA A 1 95 ? -12.037 -3.194 17.417 1.00 98.81 95 ALA A N 1
ATOM 717 C CA . ALA A 1 95 ? -12.883 -2.744 16.314 1.00 98.81 95 ALA A CA 1
ATOM 718 C C . ALA A 1 95 ? -13.155 -3.917 15.367 1.00 98.81 95 ALA A C 1
ATOM 720 O O . ALA A 1 95 ? -12.712 -3.944 14.218 1.00 98.81 95 ALA A O 1
ATOM 721 N N . ASP A 1 96 ? -13.873 -4.907 15.888 1.00 98.75 96 ASP A N 1
ATOM 722 C CA . ASP A 1 96 ? -14.204 -6.135 15.178 1.00 98.75 96 ASP A CA 1
ATOM 723 C C . ASP A 1 96 ? -15.652 -6.083 14.693 1.00 98.75 96 ASP A C 1
ATOM 725 O O . ASP A 1 96 ? -16.600 -6.318 15.442 1.00 98.75 96 ASP A O 1
ATOM 729 N N . GLY A 1 97 ? -15.813 -5.728 13.420 1.00 98.44 97 GLY A N 1
ATOM 730 C CA . GLY A 1 97 ? -17.084 -5.793 12.715 1.00 98.44 97 GLY A CA 1
ATOM 731 C C . GLY A 1 97 ? -17.491 -7.229 12.379 1.00 98.44 97 GLY A C 1
ATOM 732 O O . GLY A 1 97 ? -16.920 -8.216 12.839 1.00 98.44 97 GLY A O 1
ATOM 733 N N . THR A 1 98 ? -18.464 -7.355 11.483 1.00 98.19 98 THR A N 1
ATOM 734 C CA . THR A 1 98 ? -18.846 -8.645 10.890 1.00 98.19 98 THR A CA 1
ATOM 735 C C . THR A 1 98 ? -18.986 -8.515 9.379 1.00 98.19 98 THR A C 1
ATOM 737 O O . THR A 1 98 ? -19.175 -7.413 8.866 1.00 98.19 98 THR A O 1
ATOM 740 N N . ALA A 1 99 ? -18.974 -9.638 8.657 1.00 95.31 99 ALA A N 1
ATOM 741 C CA . ALA A 1 99 ? -19.150 -9.657 7.202 1.00 95.31 99 ALA A CA 1
ATOM 742 C C . ALA A 1 99 ? -20.430 -8.946 6.718 1.00 95.31 99 ALA A C 1
ATOM 744 O O . ALA A 1 99 ? -20.453 -8.392 5.622 1.00 95.31 99 ALA A O 1
ATOM 745 N N . THR A 1 100 ? -21.489 -8.942 7.533 1.00 96.56 100 THR A N 1
ATOM 746 C CA . THR A 1 100 ? -22.776 -8.298 7.223 1.00 96.56 100 THR A CA 1
ATOM 747 C C . THR A 1 100 ? -22.953 -6.930 7.877 1.00 96.56 100 THR A C 1
ATOM 749 O O . THR A 1 100 ? -23.906 -6.226 7.560 1.00 96.56 100 THR A O 1
ATOM 752 N N . SER A 1 101 ? -22.077 -6.555 8.808 1.00 97.06 101 SER A N 1
ATOM 753 C CA . SER A 1 101 ? -22.157 -5.304 9.562 1.00 97.06 101 SER A CA 1
ATOM 754 C C . SER A 1 101 ? -20.745 -4.801 9.840 1.00 97.06 101 SER A C 1
ATOM 756 O O . SER A 1 101 ? -20.184 -4.990 10.924 1.00 97.06 101 SER A O 1
ATOM 758 N N . ALA A 1 102 ? -20.137 -4.229 8.804 1.00 98.19 102 ALA A N 1
ATOM 759 C CA . ALA A 1 102 ? -18.794 -3.685 8.890 1.00 98.19 102 ALA A CA 1
ATOM 760 C C . ALA A 1 102 ? -18.770 -2.394 9.720 1.00 98.19 102 ALA A C 1
ATOM 762 O O . ALA A 1 102 ? -19.733 -1.625 9.715 1.00 98.19 102 ALA A O 1
ATOM 763 N N . ILE A 1 103 ? -17.656 -2.132 10.401 1.00 98.88 103 ILE A N 1
ATOM 764 C CA . ILE A 1 103 ? -17.387 -0.815 10.999 1.00 98.88 103 ILE A CA 1
ATOM 765 C C . ILE A 1 103 ? -16.849 0.097 9.896 1.00 98.88 103 ILE A C 1
ATOM 767 O O . ILE A 1 103 ? -16.004 -0.322 9.108 1.00 98.88 103 ILE A O 1
ATOM 771 N N . ILE A 1 104 ? -17.328 1.335 9.802 1.00 98.75 104 ILE A N 1
ATOM 772 C CA . ILE A 1 104 ? -16.927 2.271 8.743 1.00 98.75 104 ILE A CA 1
ATOM 773 C C . ILE A 1 104 ? -16.113 3.410 9.351 1.00 98.75 104 ILE A C 1
ATOM 775 O O . ILE A 1 104 ? -16.646 4.208 10.113 1.00 98.75 104 ILE A O 1
ATOM 779 N N . PHE A 1 105 ? -14.849 3.536 8.957 1.00 98.88 105 PHE A N 1
ATOM 780 C CA . PHE A 1 105 ? -13.991 4.681 9.252 1.00 98.88 105 PHE A CA 1
ATOM 781 C C . PHE A 1 105 ? -13.834 5.539 7.989 1.00 98.88 105 PHE A C 1
ATOM 783 O O . PHE A 1 105 ? -13.369 5.061 6.951 1.00 98.88 105 PHE A O 1
ATOM 790 N N . THR A 1 106 ? -14.245 6.806 8.039 1.00 98.50 106 THR A N 1
ATOM 791 C CA . THR A 1 106 ? -14.272 7.666 6.841 1.00 98.50 106 THR A CA 1
ATOM 792 C C . THR A 1 106 ? -14.020 9.141 7.151 1.00 98.50 106 THR A C 1
ATOM 794 O O . THR A 1 106 ? -14.061 9.576 8.300 1.00 98.50 106 THR A O 1
ATOM 797 N N . ALA A 1 107 ? -13.766 9.937 6.114 1.00 97.75 107 ALA A N 1
ATOM 798 C CA . ALA A 1 107 ? -13.660 11.384 6.234 1.00 97.75 107 ALA A CA 1
ATOM 799 C C . ALA A 1 107 ? -15.026 12.011 6.571 1.00 97.75 107 ALA A C 1
ATOM 801 O O . ALA A 1 107 ? -16.050 11.673 5.975 1.00 97.75 107 ALA A O 1
ATOM 802 N N . ASN A 1 108 ? -15.040 12.978 7.486 1.00 96.56 108 ASN A N 1
ATOM 803 C CA . ASN A 1 108 ? -16.222 13.783 7.791 1.00 96.56 108 ASN A CA 1
ATOM 804 C C . ASN A 1 108 ? -16.525 14.786 6.666 1.00 96.56 108 ASN A C 1
ATOM 806 O O . ASN A 1 108 ? -17.681 14.985 6.300 1.00 96.56 108 ASN A O 1
ATOM 810 N N . ASN A 1 109 ? -15.476 15.366 6.070 1.00 92.38 109 ASN A N 1
ATOM 811 C CA . ASN A 1 109 ? -15.565 16.246 4.907 1.00 92.38 109 ASN A CA 1
ATOM 812 C C . ASN A 1 109 ? -14.881 15.609 3.688 1.00 92.38 109 ASN A C 1
ATOM 814 O O . ASN A 1 109 ? -13.656 15.612 3.576 1.00 92.38 109 ASN A O 1
ATOM 818 N N . THR A 1 110 ? -15.675 15.110 2.741 1.00 87.31 110 THR A N 1
ATOM 819 C CA . THR A 1 110 ? -15.180 14.461 1.515 1.00 87.31 110 THR A CA 1
ATOM 820 C C . THR A 1 110 ? -14.709 15.436 0.433 1.00 87.31 110 THR A C 1
ATOM 822 O O . THR A 1 110 ? -14.090 14.996 -0.535 1.00 87.31 110 THR A O 1
ATOM 825 N N . GLY A 1 111 ? -14.981 16.738 0.584 1.00 87.50 111 GLY A N 1
ATOM 826 C CA . GLY A 1 111 ? -14.493 17.792 -0.310 1.00 87.50 111 GLY A CA 1
ATOM 827 C C . GLY A 1 111 ? -13.115 18.339 0.072 1.00 87.50 111 GLY A C 1
ATOM 828 O O . GLY A 1 111 ? -12.534 19.114 -0.685 1.00 87.50 111 GLY A O 1
ATOM 829 N N . SER A 1 112 ? -12.583 17.955 1.235 1.00 90.25 112 SER A N 1
ATOM 830 C CA . SER A 1 112 ? -11.249 18.371 1.660 1.00 90.25 112 SER A CA 1
ATOM 831 C C . SER A 1 112 ? -10.164 17.622 0.876 1.00 90.25 112 SER A C 1
ATOM 833 O O . SER A 1 112 ? -10.244 16.397 0.755 1.00 90.25 112 SER A O 1
ATOM 835 N N . PRO A 1 113 ? -9.111 18.306 0.389 1.00 89.38 113 PRO A N 1
ATOM 836 C CA . PRO A 1 113 ? -7.968 17.636 -0.229 1.00 89.38 113 PRO A CA 1
ATOM 837 C C . PRO A 1 113 ? -7.087 16.912 0.801 1.00 89.38 113 PRO A C 1
ATOM 839 O O . PRO A 1 113 ? -6.227 16.123 0.418 1.00 89.38 113 PRO A O 1
ATOM 842 N N . ILE A 1 114 ? -7.281 17.185 2.096 1.00 94.75 114 ILE A N 1
ATOM 843 C CA . ILE A 1 114 ? -6.517 16.584 3.188 1.00 94.75 114 ILE A CA 1
ATOM 844 C C . ILE A 1 114 ? -7.331 15.408 3.751 1.00 94.75 114 ILE A C 1
ATOM 846 O O . ILE A 1 114 ? -8.391 15.647 4.347 1.00 94.75 114 ILE A O 1
ATOM 850 N N . PRO A 1 115 ? -6.868 14.154 3.594 1.00 96.69 115 PRO A N 1
ATOM 851 C CA . PRO A 1 115 ? -7.533 13.004 4.195 1.00 96.69 115 PRO A CA 1
ATOM 852 C C . PRO A 1 115 ? -7.467 13.056 5.729 1.00 96.69 115 PRO A C 1
ATOM 854 O O . PRO A 1 115 ? -6.694 13.816 6.321 1.00 96.69 115 PRO A O 1
ATOM 857 N N . TRP A 1 116 ? -8.281 12.244 6.398 1.00 98.50 116 TRP A N 1
ATOM 858 C CA . TRP A 1 116 ? -8.082 11.997 7.827 1.00 98.50 116 TRP A CA 1
ATOM 859 C C . TRP A 1 116 ? -6.859 11.098 8.035 1.00 98.50 116 TRP A C 1
ATOM 861 O O . TRP A 1 116 ? -6.423 10.400 7.122 1.00 98.50 116 TRP A O 1
ATOM 871 N N . GLY A 1 117 ? -6.269 11.150 9.222 1.00 98.50 117 GLY A N 1
ATOM 872 C CA . GLY A 1 117 ? -4.945 10.593 9.472 1.00 98.50 117 GLY A CA 1
ATOM 873 C C . GLY A 1 117 ? -4.874 9.071 9.482 1.00 98.50 117 GLY A C 1
ATOM 874 O O . GLY A 1 117 ? -3.933 8.495 8.940 1.00 98.50 117 GLY A O 1
ATOM 875 N N . GLY A 1 118 ? -5.880 8.422 10.064 1.00 98.75 118 GLY A N 1
ATOM 876 C CA . GLY A 1 118 ? -5.869 6.980 10.276 1.00 98.75 118 GLY A CA 1
ATOM 877 C C . GLY A 1 118 ? -6.031 6.560 11.724 1.00 98.75 118 GLY A C 1
ATOM 878 O O . GLY A 1 118 ? -6.202 7.385 12.629 1.00 98.75 118 GLY A O 1
ATOM 879 N N . ILE A 1 119 ? -5.943 5.248 11.930 1.00 98.94 119 ILE A N 1
ATOM 880 C CA . ILE A 1 119 ? -5.829 4.644 13.256 1.00 98.94 119 ILE A CA 1
ATOM 881 C C . ILE A 1 119 ? -4.360 4.312 13.502 1.00 98.94 119 ILE A C 1
ATOM 883 O O . ILE A 1 119 ? -3.732 3.621 12.701 1.00 98.94 119 ILE A O 1
ATOM 887 N N . GLN A 1 120 ? -3.807 4.787 14.611 1.00 98.88 120 GLN A N 1
ATOM 888 C CA . GLN A 1 120 ? -2.410 4.566 14.956 1.00 98.88 120 GLN A CA 1
ATOM 889 C C . GLN A 1 120 ? -2.282 3.883 16.316 1.00 98.88 120 GLN A C 1
ATOM 891 O O . GLN A 1 120 ? -2.577 4.474 17.350 1.00 98.88 120 GLN A O 1
ATOM 896 N N . PHE A 1 121 ? -1.772 2.656 16.306 1.00 98.88 121 PHE A N 1
ATOM 897 C CA . PHE A 1 121 ? -1.328 1.924 17.484 1.00 98.88 121 PHE A CA 1
ATOM 898 C C . PHE A 1 121 ? 0.079 2.381 17.873 1.00 98.88 121 PHE A C 1
ATOM 900 O O . PHE A 1 121 ? 1.059 2.073 17.189 1.00 98.88 121 PHE A O 1
ATOM 907 N N . ASN A 1 122 ? 0.183 3.119 18.976 1.00 98.62 122 ASN A N 1
ATOM 908 C CA . ASN A 1 122 ? 1.448 3.579 19.546 1.00 98.62 122 ASN A CA 1
ATOM 909 C C . ASN A 1 122 ? 2.152 2.464 20.331 1.00 98.62 122 ASN A C 1
ATOM 911 O O . ASN A 1 122 ? 1.604 1.378 20.526 1.00 98.62 122 ASN A O 1
ATOM 915 N N . ALA A 1 123 ? 3.375 2.741 20.784 1.00 98.19 123 ALA A N 1
ATOM 916 C CA . ALA A 1 123 ? 4.209 1.762 21.468 1.00 98.19 123 ALA A CA 1
ATOM 917 C C . ALA A 1 123 ? 3.473 1.083 22.633 1.00 98.19 123 ALA A C 1
ATOM 919 O O . ALA A 1 123 ? 2.827 1.752 23.440 1.00 98.19 123 ALA A O 1
ATOM 920 N N . SER A 1 124 ? 3.595 -0.243 22.708 1.00 94.50 124 SER A N 1
ATOM 921 C CA . SER A 1 124 ? 2.980 -1.097 23.737 1.00 94.50 124 SER A CA 1
ATOM 922 C C . SER A 1 124 ? 1.445 -1.145 23.744 1.00 94.50 124 SER A C 1
ATOM 924 O O . SER A 1 124 ? 0.873 -1.768 24.638 1.00 94.50 124 SER A O 1
ATOM 926 N N . SER A 1 125 ? 0.770 -0.539 22.764 1.00 98.56 125 SER A N 1
ATOM 927 C CA . SER A 1 125 ? -0.675 -0.717 22.588 1.00 98.56 125 SER A CA 1
ATOM 928 C C . SER A 1 125 ? -1.017 -2.085 21.996 1.00 98.56 125 SER A C 1
ATOM 930 O O . SER A 1 125 ? -0.173 -2.766 21.401 1.00 98.56 125 SER A O 1
ATOM 932 N N . SER A 1 126 ? -2.275 -2.493 22.150 1.00 98.44 126 SER A N 1
ATOM 933 C CA . SER A 1 126 ? -2.774 -3.775 21.648 1.00 98.44 126 SER A CA 1
ATOM 934 C C . SER A 1 126 ? -4.158 -3.639 21.025 1.00 98.44 126 SER A C 1
ATOM 936 O O . SER A 1 126 ? -4.835 -2.629 21.211 1.00 98.44 126 SER A O 1
ATOM 938 N N . GLY A 1 127 ? -4.593 -4.643 20.269 1.00 98.31 127 GLY A N 1
ATOM 939 C CA . GLY A 1 127 ? -5.954 -4.649 19.758 1.00 98.31 127 GLY A CA 1
ATOM 940 C C . GLY A 1 127 ? -6.167 -5.436 18.482 1.00 98.31 127 GLY A C 1
ATOM 941 O O . GLY A 1 127 ? -5.267 -6.097 17.955 1.00 98.31 127 GLY A O 1
ATOM 942 N N . SER A 1 128 ? -7.387 -5.317 17.986 1.00 98.81 128 SER A N 1
ATOM 943 C CA . SER A 1 128 ? -7.872 -5.948 16.770 1.00 98.81 128 SER A CA 1
ATOM 944 C C . SER A 1 128 ? -8.688 -4.960 15.950 1.00 98.81 128 SER A C 1
ATOM 946 O O . SER A 1 128 ? -9.427 -4.123 16.477 1.00 98.81 128 SER A O 1
ATOM 948 N N . ILE A 1 129 ? -8.523 -5.056 14.634 1.00 98.88 129 ILE A N 1
ATOM 949 C CA . ILE A 1 129 ? -9.416 -4.437 13.668 1.00 98.88 129 ILE A CA 1
ATOM 950 C C . ILE A 1 129 ? -9.774 -5.501 12.644 1.00 98.88 129 ILE A C 1
ATOM 952 O O . ILE A 1 129 ? -8.910 -5.962 11.884 1.00 98.88 129 ILE A O 1
ATOM 956 N N . SER A 1 130 ? -11.048 -5.869 12.606 1.00 98.88 130 SER A N 1
ATOM 957 C CA . SER A 1 130 ? -11.558 -6.781 11.598 1.00 98.88 130 SER A CA 1
ATOM 958 C C . SER A 1 130 ? -12.884 -6.348 11.012 1.00 98.88 130 SER A C 1
ATOM 960 O O . SER A 1 130 ? -13.622 -5.568 11.616 1.00 98.88 130 SER A O 1
ATOM 962 N N . TRP A 1 131 ? -13.158 -6.806 9.786 1.00 98.81 131 TRP A N 1
ATOM 963 C CA . TRP A 1 131 ? -14.391 -6.492 9.056 1.00 98.81 131 TRP A CA 1
ATOM 964 C C . TRP A 1 131 ? -14.722 -4.994 9.072 1.00 98.81 131 TRP A C 1
ATOM 966 O O . TRP A 1 131 ? -15.867 -4.588 9.262 1.00 98.81 131 TRP A O 1
ATOM 976 N N . SER A 1 132 ? -13.698 -4.159 8.909 1.00 98.88 132 SER A N 1
ATOM 977 C CA . SER A 1 132 ? -13.821 -2.706 8.902 1.00 98.88 132 SER A CA 1
ATOM 978 C C . SER A 1 132 ? -13.539 -2.138 7.515 1.00 98.88 132 SER A C 1
ATOM 980 O O . SER A 1 132 ? -12.773 -2.703 6.734 1.00 98.88 132 SER A O 1
ATOM 982 N N . THR A 1 133 ? -14.156 -1.006 7.192 1.00 98.94 133 THR A N 1
ATOM 983 C CA . THR A 1 133 ? -13.950 -0.271 5.943 1.00 98.94 133 THR A CA 1
ATOM 984 C C . THR A 1 133 ? -13.263 1.057 6.220 1.00 98.94 133 THR A C 1
ATOM 986 O O . THR A 1 133 ? -13.736 1.828 7.047 1.00 98.94 133 THR A O 1
ATOM 989 N N . PHE A 1 134 ? -12.190 1.344 5.489 1.00 98.88 134 PHE A N 1
ATOM 990 C CA . PHE A 1 134 ? -11.464 2.610 5.531 1.00 98.88 134 PHE A CA 1
ATOM 991 C C . PHE A 1 134 ? -11.648 3.358 4.214 1.00 98.88 134 PHE A C 1
ATOM 993 O O . PHE A 1 134 ? -11.369 2.810 3.145 1.00 98.88 134 PHE A O 1
ATOM 1000 N N . ASP A 1 135 ? -12.080 4.614 4.279 1.00 98.56 135 ASP A N 1
ATOM 1001 C CA . ASP A 1 135 ? -12.236 5.465 3.099 1.00 98.56 135 ASP A CA 1
ATOM 1002 C C . ASP A 1 135 ? -11.567 6.832 3.273 1.00 98.56 135 ASP A C 1
ATOM 1004 O O . ASP A 1 135 ? -11.642 7.437 4.345 1.00 98.56 135 ASP A O 1
ATOM 1008 N N . ARG A 1 136 ? -10.939 7.320 2.192 1.00 97.31 136 ARG A N 1
ATOM 1009 C CA . ARG A 1 136 ? -10.264 8.629 2.096 1.00 97.31 136 ARG A CA 1
ATOM 1010 C C . ARG A 1 136 ? -9.338 8.932 3.283 1.00 97.31 136 ARG A C 1
ATOM 1012 O O . ARG A 1 136 ? -9.413 10.002 3.885 1.00 97.31 136 ARG A O 1
ATOM 1019 N N . VAL A 1 137 ? -8.472 7.978 3.602 1.00 98.56 137 VAL A N 1
ATOM 1020 C CA . VAL A 1 137 ? -7.536 8.030 4.737 1.00 98.56 137 VAL A CA 1
ATOM 1021 C C . VAL A 1 137 ? -6.099 8.279 4.264 1.00 98.56 137 VAL A C 1
ATOM 1023 O O . VAL A 1 137 ? -5.747 7.891 3.154 1.00 98.56 137 VAL A O 1
ATOM 1026 N N . ASP A 1 138 ? -5.246 8.921 5.063 1.00 98.62 138 ASP A N 1
ATOM 1027 C CA . ASP A 1 138 ? -3.809 8.986 4.766 1.00 98.62 138 ASP A CA 1
ATOM 1028 C C . ASP A 1 138 ? -3.186 7.596 4.927 1.00 98.62 138 ASP A C 1
ATOM 1030 O O . ASP A 1 138 ? -2.735 6.995 3.952 1.00 98.62 138 ASP A O 1
ATOM 1034 N N . ARG A 1 139 ? -3.243 7.039 6.141 1.00 98.75 139 ARG A N 1
ATOM 1035 C CA . ARG A 1 139 ? -2.770 5.690 6.476 1.00 98.75 139 ARG A CA 1
ATOM 1036 C C . ARG A 1 139 ? -3.889 4.918 7.156 1.00 98.75 139 ARG A C 1
ATOM 1038 O O . ARG A 1 139 ? -4.296 5.317 8.235 1.00 98.75 139 ARG A O 1
ATOM 1045 N N . ALA A 1 140 ? -4.405 3.831 6.577 1.00 98.81 140 ALA A N 1
ATOM 1046 C CA . ALA A 1 140 ? -5.577 3.167 7.172 1.00 98.81 140 ALA A CA 1
ATOM 1047 C C . ALA A 1 140 ? -5.290 2.683 8.603 1.00 98.81 140 ALA A C 1
ATOM 1049 O O . ALA A 1 140 ? -6.010 3.042 9.538 1.00 98.81 140 ALA A O 1
ATOM 1050 N N . VAL A 1 141 ? -4.189 1.944 8.775 1.00 98.88 141 VAL A N 1
ATOM 1051 C CA . VAL A 1 141 ? -3.675 1.567 10.097 1.00 98.88 141 VAL A CA 1
ATOM 1052 C C . VAL A 1 141 ? -2.158 1.708 10.142 1.00 98.88 141 VAL A C 1
ATOM 1054 O O . VAL A 1 141 ? -1.454 1.240 9.246 1.00 98.88 141 VAL A O 1
ATOM 1057 N N . THR A 1 142 ? -1.659 2.324 11.211 1.00 98.94 142 THR A N 1
ATOM 1058 C CA . THR A 1 142 ? -0.234 2.386 11.549 1.00 98.94 142 THR A CA 1
ATOM 1059 C C . THR A 1 142 ? 0.009 1.658 12.868 1.00 98.94 142 THR A C 1
ATOM 1061 O O . THR A 1 142 ? -0.654 1.958 13.855 1.00 98.94 142 THR A O 1
ATOM 1064 N N . ALA A 1 143 ? 0.958 0.725 12.907 1.00 98.81 143 ALA A N 1
ATOM 1065 C CA . ALA A 1 143 ? 1.396 0.046 14.122 1.00 98.81 143 ALA A CA 1
ATOM 1066 C C . ALA A 1 143 ? 2.877 0.337 14.377 1.00 98.81 143 ALA A C 1
ATOM 1068 O O . ALA A 1 143 ? 3.748 -0.121 13.635 1.00 98.81 143 ALA A O 1
ATOM 1069 N N . THR A 1 144 ? 3.154 1.111 15.424 1.00 98.62 144 THR A N 1
ATOM 1070 C CA . THR A 1 144 ? 4.500 1.540 15.807 1.00 98.62 144 THR A CA 1
ATOM 1071 C C . THR A 1 144 ? 4.866 0.926 17.148 1.00 98.62 144 THR A C 1
ATOM 1073 O O . THR A 1 144 ? 4.322 1.322 18.177 1.00 98.62 144 THR A O 1
ATOM 1076 N N . VAL A 1 145 ? 5.810 -0.020 17.150 1.00 98.62 145 VAL A N 1
ATOM 1077 C CA . VAL A 1 145 ? 6.225 -0.782 18.345 1.00 98.62 145 VAL A CA 1
ATOM 1078 C C . VAL A 1 145 ? 5.008 -1.423 19.041 1.00 98.62 145 VAL A C 1
ATOM 1080 O O . VAL A 1 145 ? 4.862 -1.411 20.263 1.00 98.62 145 VAL A O 1
ATOM 1083 N N . SER A 1 146 ? 4.093 -1.936 18.224 1.00 98.56 146 SER A N 1
ATOM 1084 C CA . SER A 1 146 ? 2.829 -2.564 18.607 1.00 98.56 146 SER A CA 1
ATOM 1085 C C . SER A 1 146 ? 2.464 -3.627 17.575 1.00 98.56 146 SER A C 1
ATOM 1087 O O . SER A 1 146 ? 2.909 -3.560 16.427 1.00 98.56 146 SER A O 1
ATOM 1089 N N . SER A 1 147 ? 1.668 -4.620 17.969 1.00 98.38 147 SER A N 1
ATOM 1090 C CA . SER A 1 147 ? 1.364 -5.787 17.126 1.00 98.38 147 SER A CA 1
ATOM 1091 C C . SER A 1 147 ? -0.135 -6.112 17.115 1.00 98.38 147 SER A C 1
ATOM 1093 O O . SER A 1 147 ? -0.530 -7.169 17.608 1.00 98.38 147 SER A O 1
ATOM 1095 N N . PRO A 1 148 ? -0.993 -5.216 16.590 1.00 98.50 148 PRO A N 1
ATOM 1096 C CA . PRO A 1 148 ? -2.419 -5.496 16.471 1.00 98.50 148 PRO A CA 1
ATOM 1097 C C . PRO A 1 148 ? -2.701 -6.626 15.467 1.00 98.50 148 PRO A C 1
ATOM 1099 O O . PRO A 1 148 ? -1.903 -6.908 14.567 1.00 98.50 148 PRO A O 1
ATOM 1102 N N . SER A 1 149 ? -3.874 -7.248 15.588 1.00 98.75 149 SER A N 1
ATOM 1103 C CA . SER A 1 149 ? -4.426 -8.101 14.531 1.00 98.75 149 SER A CA 1
ATOM 1104 C C . SER A 1 149 ? -5.223 -7.248 13.544 1.00 98.75 149 SER A C 1
ATOM 1106 O O . SER A 1 149 ? -6.136 -6.532 13.948 1.00 98.75 149 SER A O 1
ATOM 1108 N N . ILE A 1 150 ? -4.885 -7.306 12.255 1.00 98.88 150 ILE A N 1
ATOM 1109 C CA . ILE A 1 150 ? -5.544 -6.521 11.204 1.00 98.88 150 ILE A CA 1
ATOM 1110 C C . ILE A 1 150 ? -6.011 -7.495 10.128 1.00 98.88 150 ILE A C 1
ATOM 1112 O O . ILE A 1 150 ? -5.213 -7.961 9.308 1.00 98.88 150 ILE A O 1
ATOM 1116 N N . SER A 1 151 ? -7.300 -7.838 10.134 1.00 98.88 151 SER A N 1
ATOM 1117 C CA . SER A 1 151 ? -7.808 -8.878 9.238 1.00 98.88 151 SER A CA 1
ATOM 1118 C C . SER A 1 151 ? -9.165 -8.603 8.607 1.00 98.88 151 SER A C 1
ATOM 1120 O O . SER A 1 151 ? -10.029 -7.986 9.208 1.00 98.88 151 SER A O 1
ATOM 1122 N N . SER A 1 152 ? -9.396 -9.102 7.392 1.00 98.88 152 SER A N 1
ATOM 1123 C CA . SER A 1 152 ? -10.704 -9.001 6.713 1.00 98.88 152 SER A CA 1
ATOM 1124 C C . SER A 1 152 ? -11.231 -7.565 6.554 1.00 98.88 152 SER A C 1
ATOM 1126 O O . SER A 1 152 ? -12.438 -7.338 6.492 1.00 98.88 152 SER A O 1
ATOM 1128 N N . ASN A 1 153 ? -10.340 -6.573 6.509 1.00 98.94 153 ASN A N 1
ATOM 1129 C CA . ASN A 1 153 ? -10.711 -5.173 6.325 1.00 98.94 153 ASN A CA 1
ATOM 1130 C C . ASN A 1 153 ? -10.710 -4.789 4.845 1.00 98.94 153 ASN A C 1
ATOM 1132 O O . ASN A 1 153 ? -10.002 -5.383 4.036 1.00 98.94 153 ASN A O 1
ATOM 1136 N N . THR A 1 154 ? -11.455 -3.744 4.494 1.00 98.94 154 THR A N 1
ATOM 1137 C CA . THR A 1 154 ? -11.453 -3.147 3.154 1.00 98.94 154 THR A CA 1
ATOM 1138 C C . THR A 1 154 ? -10.939 -1.711 3.207 1.00 98.94 154 THR A C 1
ATOM 1140 O O . THR A 1 154 ? -11.547 -0.851 3.832 1.00 98.94 154 THR A O 1
ATOM 1143 N N . VAL A 1 155 ? -9.856 -1.409 2.497 1.00 98.94 155 VAL A N 1
ATOM 1144 C CA . VAL A 1 155 ? -9.378 -0.041 2.260 1.00 98.94 155 VAL A CA 1
ATOM 1145 C C . VAL A 1 155 ? -9.847 0.393 0.874 1.00 98.94 155 VAL A C 1
ATOM 1147 O O . VAL A 1 155 ? -9.378 -0.129 -0.137 1.00 98.94 155 VAL A O 1
ATOM 1150 N N . LEU A 1 156 ? -10.792 1.333 0.804 1.00 98.69 156 LEU A N 1
ATOM 1151 C CA . LEU A 1 156 ? -11.336 1.833 -0.464 1.00 98.69 156 LEU A CA 1
ATOM 1152 C C . LEU A 1 156 ? -10.362 2.785 -1.159 1.00 98.69 156 LEU A C 1
ATOM 1154 O O . LEU A 1 156 ? -10.092 2.639 -2.351 1.00 98.69 156 LEU A O 1
ATOM 1158 N N . GLN A 1 157 ? -9.828 3.742 -0.405 1.00 97.56 157 GLN A N 1
ATOM 1159 C CA . GLN A 1 157 ? -8.830 4.689 -0.875 1.00 97.56 157 GLN A CA 1
ATOM 1160 C C . GLN A 1 157 ? -7.969 5.156 0.295 1.00 97.56 157 GLN A C 1
ATOM 1162 O O . GLN A 1 157 ? -8.493 5.724 1.256 1.00 97.56 157 GLN A O 1
ATOM 1167 N N . ALA A 1 158 ? -6.655 4.982 0.166 1.00 98.50 158 ALA A N 1
ATOM 1168 C CA . ALA A 1 158 ? -5.683 5.513 1.111 1.00 98.50 158 ALA A CA 1
ATOM 1169 C C . ALA A 1 158 ? -4.483 6.191 0.431 1.00 98.50 158 ALA A C 1
ATOM 1171 O O . ALA A 1 158 ? -4.274 6.036 -0.776 1.00 98.50 158 ALA A O 1
ATOM 1172 N N . GLY A 1 159 ? -3.678 6.918 1.204 1.00 98.31 159 GLY A N 1
ATOM 1173 C CA . GLY A 1 159 ? -2.295 7.227 0.843 1.00 98.31 159 GLY A CA 1
ATOM 1174 C C . GLY A 1 159 ? -1.427 5.968 0.914 1.00 98.31 159 GLY A C 1
ATOM 1175 O O . GLY A 1 159 ? -0.827 5.552 -0.078 1.00 98.31 159 GLY A O 1
ATOM 1176 N N . VAL A 1 160 ? -1.443 5.315 2.075 1.00 98.81 160 VAL A N 1
ATOM 1177 C CA . VAL A 1 160 ? -0.842 4.002 2.338 1.00 98.81 160 VAL A CA 1
ATOM 1178 C C . VAL A 1 160 ? -1.883 3.104 3.005 1.00 98.81 160 VAL A C 1
ATOM 1180 O O . VAL A 1 160 ? -2.629 3.562 3.869 1.00 98.81 160 VAL A O 1
ATOM 1183 N N . GLY A 1 161 ? -1.957 1.829 2.623 1.00 98.75 161 GLY A N 1
ATOM 1184 C CA . GLY A 1 161 ? -2.891 0.891 3.251 1.00 98.75 161 GLY A CA 1
ATOM 1185 C C . GLY A 1 161 ? -2.526 0.631 4.712 1.00 98.75 161 GLY A C 1
ATOM 1186 O O . GLY A 1 161 ? -3.168 1.159 5.618 1.00 98.75 161 GLY A O 1
ATOM 1187 N N . PHE A 1 162 ? -1.468 -0.142 4.946 1.00 98.88 162 PHE A N 1
ATOM 1188 C CA . PHE A 1 162 ? -1.013 -0.489 6.297 1.00 98.88 162 PHE A CA 1
ATOM 1189 C C . PHE A 1 162 ? 0.470 -0.180 6.490 1.00 98.88 162 PHE A C 1
ATOM 1191 O O . PHE A 1 162 ? 1.279 -0.420 5.596 1.00 98.88 162 PHE A O 1
ATOM 1198 N N . VAL A 1 163 ? 0.821 0.352 7.661 1.00 98.94 163 VAL A N 1
ATOM 1199 C CA . VAL A 1 163 ? 2.185 0.759 8.020 1.00 98.94 163 VAL A CA 1
ATOM 1200 C C . VAL A 1 163 ? 2.597 0.053 9.300 1.00 98.94 163 VAL A C 1
ATOM 1202 O O . VAL A 1 163 ? 1.937 0.192 10.325 1.00 98.94 163 VAL A O 1
ATOM 1205 N N . LEU A 1 164 ? 3.705 -0.674 9.251 1.00 98.81 164 LEU A N 1
ATOM 1206 C CA . LEU A 1 164 ? 4.264 -1.424 10.366 1.00 98.81 164 LEU A CA 1
ATOM 1207 C C . LEU A 1 164 ? 5.677 -0.930 10.646 1.00 98.81 164 LEU A C 1
ATOM 1209 O O . LEU A 1 164 ? 6.511 -0.881 9.744 1.00 98.81 164 LEU A O 1
ATOM 1213 N N . VAL A 1 165 ? 5.949 -0.563 11.893 1.00 98.75 165 VAL A N 1
ATOM 1214 C CA . VAL A 1 165 ? 7.269 -0.121 12.341 1.00 98.75 165 VAL A CA 1
ATOM 1215 C C . VAL A 1 165 ? 7.604 -0.875 13.612 1.00 98.75 165 VAL A C 1
ATOM 1217 O O . VAL A 1 165 ? 6.978 -0.646 14.648 1.00 98.75 165 VAL A O 1
ATOM 1220 N N . ARG A 1 166 ? 8.599 -1.768 13.546 1.00 98.62 166 ARG A N 1
ATOM 1221 C CA . ARG A 1 166 ? 8.974 -2.652 14.661 1.00 98.62 166 ARG A CA 1
ATOM 1222 C C . ARG A 1 166 ? 7.782 -3.434 15.213 1.00 98.62 166 ARG A C 1
ATOM 1224 O O . ARG A 1 166 ? 7.519 -3.423 16.415 1.00 98.62 166 ARG A O 1
ATOM 1231 N N . SER A 1 167 ? 7.043 -4.063 14.307 1.00 98.50 167 SER A N 1
ATOM 1232 C CA . SER A 1 167 ? 5.803 -4.777 14.595 1.00 98.50 167 SER A CA 1
ATOM 1233 C C . SER A 1 167 ? 5.903 -6.252 14.218 1.00 98.50 167 SER A C 1
ATOM 1235 O O . SER A 1 167 ? 6.555 -6.611 13.240 1.00 98.50 167 SER A O 1
ATOM 1237 N N . THR A 1 168 ? 5.193 -7.095 14.961 1.00 98.31 168 THR A N 1
ATOM 1238 C CA . THR A 1 168 ? 4.942 -8.510 14.630 1.00 98.31 168 THR A CA 1
ATOM 1239 C C . THR A 1 168 ? 3.472 -8.750 14.270 1.00 98.31 168 THR A C 1
ATOM 1241 O O . THR A 1 168 ? 2.966 -9.866 14.387 1.00 98.31 168 THR A O 1
ATOM 1244 N N . ALA A 1 169 ? 2.761 -7.689 13.866 1.00 97.88 169 ALA A N 1
ATOM 1245 C CA . ALA A 1 169 ? 1.342 -7.729 13.530 1.00 97.88 169 ALA A CA 1
ATOM 1246 C C . ALA A 1 169 ? 1.003 -8.817 12.499 1.00 97.88 169 ALA A C 1
ATOM 1248 O O . ALA A 1 169 ? 1.784 -9.142 11.597 1.00 97.88 169 ALA A O 1
ATOM 1249 N N . PHE A 1 170 ? -0.218 -9.339 12.615 1.00 98.38 170 PHE A N 1
ATOM 1250 C CA . PHE A 1 170 ? -0.789 -10.249 11.631 1.00 98.38 170 PHE A CA 1
ATOM 1251 C C . PHE A 1 170 ? -1.720 -9.476 10.699 1.00 98.38 170 PHE A C 1
ATOM 1253 O O . PHE A 1 170 ? -2.771 -9.002 11.130 1.00 98.38 170 PHE A O 1
ATOM 1260 N N . ILE A 1 171 ? -1.326 -9.364 9.429 1.00 98.75 171 ILE A N 1
ATOM 1261 C CA . ILE A 1 171 ? -2.059 -8.656 8.377 1.00 98.75 171 ILE A CA 1
ATOM 1262 C C . ILE A 1 171 ? -2.615 -9.690 7.410 1.00 98.75 171 ILE A C 1
ATOM 1264 O O . ILE A 1 171 ? -1.870 -10.222 6.582 1.00 98.75 171 ILE A O 1
ATOM 1268 N N . SER A 1 172 ? -3.904 -10.009 7.520 1.00 98.88 172 SER A N 1
ATOM 1269 C CA . SER A 1 172 ? -4.466 -11.104 6.726 1.00 98.88 172 SER A CA 1
ATOM 1270 C C . SER A 1 172 ? -5.829 -10.867 6.106 1.00 98.88 172 SER A C 1
ATOM 1272 O O . SER A 1 172 ? -6.710 -10.253 6.696 1.00 98.88 172 SER A O 1
ATOM 1274 N N . SER A 1 173 ? -6.032 -11.419 4.910 1.00 98.88 173 SER A N 1
ATOM 1275 C CA . SER A 1 173 ? -7.329 -11.387 4.215 1.00 98.88 173 SER A CA 1
ATOM 1276 C C . SER A 1 173 ? -7.902 -9.975 4.027 1.00 98.88 173 SER A C 1
ATOM 1278 O O . SER A 1 173 ? -9.112 -9.806 3.904 1.00 98.88 173 SER A O 1
ATOM 1280 N N . ASN A 1 174 ? -7.060 -8.938 4.035 1.00 98.94 174 ASN A N 1
ATOM 1281 C CA . ASN A 1 174 ? -7.506 -7.571 3.798 1.00 98.94 174 ASN A CA 1
ATOM 1282 C C . ASN A 1 174 ? -7.593 -7.296 2.294 1.00 98.94 174 ASN A C 1
ATOM 1284 O O . ASN A 1 174 ? -6.834 -7.850 1.499 1.00 98.94 174 ASN A O 1
ATOM 1288 N N . VAL A 1 175 ? -8.480 -6.380 1.915 1.00 98.94 175 VAL A N 1
ATOM 1289 C CA . VAL A 1 175 ? -8.652 -5.900 0.544 1.00 98.94 175 VAL A CA 1
ATOM 1290 C C . VAL A 1 175 ? -8.279 -4.423 0.482 1.00 98.94 175 VAL A C 1
ATOM 1292 O O . VAL A 1 175 ? -9.006 -3.573 0.985 1.00 98.94 175 VAL A O 1
ATOM 1295 N N . ILE A 1 176 ? -7.173 -4.087 -0.173 1.00 98.94 176 ILE A N 1
ATOM 1296 C CA . ILE A 1 176 ? -6.803 -2.710 -0.509 1.00 98.94 176 ILE A CA 1
ATOM 1297 C C . ILE A 1 176 ? -7.209 -2.470 -1.959 1.00 98.94 176 ILE A C 1
ATOM 1299 O O . ILE A 1 176 ? -6.580 -2.990 -2.874 1.00 98.94 176 ILE A O 1
ATOM 1303 N N . LYS A 1 177 ? -8.262 -1.681 -2.187 1.00 98.81 177 LYS A N 1
ATOM 1304 C CA . LYS A 1 177 ? -8.726 -1.353 -3.543 1.00 98.81 177 LYS A CA 1
ATOM 1305 C C . LYS A 1 177 ? -7.861 -0.301 -4.224 1.00 98.81 177 LYS A C 1
ATOM 1307 O O . LYS A 1 177 ? -7.740 -0.338 -5.450 1.00 98.81 177 LYS A O 1
ATOM 1312 N N . ARG A 1 178 ? -7.337 0.651 -3.446 1.00 98.25 178 ARG A N 1
ATOM 1313 C CA . ARG A 1 178 ? -6.453 1.716 -3.923 1.00 98.25 178 ARG A CA 1
ATOM 1314 C C . ARG A 1 178 ? -5.613 2.292 -2.786 1.00 98.25 178 ARG A C 1
ATOM 1316 O O . ARG A 1 178 ? -6.167 2.706 -1.765 1.00 98.25 178 ARG A O 1
ATOM 1323 N N . ALA A 1 179 ? -4.308 2.415 -3.001 1.00 98.12 179 ALA A N 1
ATOM 1324 C CA . ALA A 1 179 ? -3.418 3.207 -2.151 1.00 98.12 179 ALA A CA 1
ATOM 1325 C C . ALA A 1 179 ? -2.479 4.028 -3.039 1.00 98.12 179 ALA A C 1
ATOM 1327 O O . ALA A 1 179 ? -1.774 3.459 -3.860 1.00 98.12 179 ALA A O 1
ATOM 1328 N N . SER A 1 180 ? -2.476 5.359 -2.943 1.00 96.62 180 SER A N 1
ATOM 1329 C CA . SER A 1 180 ? -1.734 6.190 -3.908 1.00 96.62 180 SER A CA 1
ATOM 1330 C C . SER A 1 180 ? -0.213 6.032 -3.840 1.00 96.62 180 SER A C 1
ATOM 1332 O O . SER A 1 180 ? 0.462 6.382 -4.804 1.00 96.62 180 SER A O 1
ATOM 1334 N N . SER A 1 181 ? 0.316 5.520 -2.728 1.00 97.31 181 SER A N 1
ATOM 1335 C CA . SER A 1 181 ? 1.737 5.255 -2.523 1.00 97.31 181 SER A CA 1
ATOM 1336 C C . SER A 1 181 ? 1.998 3.751 -2.405 1.00 97.31 181 SER A C 1
ATOM 1338 O O . SER A 1 181 ? 2.214 3.084 -3.418 1.00 97.31 181 SER A O 1
ATOM 1340 N N . VAL A 1 182 ? 1.920 3.197 -1.193 1.00 98.56 182 VAL A N 1
ATOM 1341 C CA . VAL A 1 182 ? 2.256 1.798 -0.898 1.00 98.56 182 VAL A CA 1
ATOM 1342 C C . VAL A 1 182 ? 1.017 1.057 -0.395 1.00 98.56 182 VAL A C 1
ATOM 1344 O O . VAL A 1 182 ? 0.233 1.608 0.377 1.00 98.56 182 VAL A O 1
ATOM 1347 N N . GLY A 1 183 ? 0.824 -0.198 -0.801 1.00 98.75 183 GLY A N 1
ATOM 1348 C CA . GLY A 1 183 ? -0.211 -1.052 -0.215 1.00 98.75 183 GLY A CA 1
ATOM 1349 C C . GLY A 1 183 ? 0.100 -1.367 1.249 1.00 98.75 183 GLY A C 1
ATOM 1350 O O . GLY A 1 183 ? -0.627 -0.944 2.147 1.00 98.75 183 GLY A O 1
ATOM 1351 N N . ILE A 1 184 ? 1.207 -2.071 1.492 1.00 98.88 184 ILE A N 1
ATOM 1352 C CA . ILE A 1 184 ? 1.687 -2.414 2.839 1.00 98.88 184 ILE A CA 1
ATOM 1353 C C . ILE A 1 184 ? 3.160 -2.029 2.974 1.00 98.88 184 ILE A C 1
ATOM 1355 O O . ILE A 1 184 ? 3.990 -2.474 2.188 1.00 98.88 184 ILE A O 1
ATOM 1359 N N . TYR A 1 185 ? 3.482 -1.218 3.977 1.00 98.88 185 TYR A N 1
ATOM 1360 C CA . TYR A 1 185 ? 4.847 -0.824 4.319 1.00 98.88 185 TYR A CA 1
ATOM 1361 C C . TYR A 1 185 ? 5.254 -1.451 5.653 1.00 98.88 185 TYR A C 1
ATOM 1363 O O . TYR A 1 185 ? 4.565 -1.262 6.654 1.00 98.88 185 TYR A O 1
ATOM 1371 N N . ALA A 1 186 ? 6.375 -2.166 5.678 1.00 98.75 186 ALA A N 1
ATOM 1372 C CA . ALA A 1 186 ? 6.931 -2.800 6.863 1.00 98.75 186 ALA A CA 1
ATOM 1373 C C . ALA A 1 186 ? 8.394 -2.380 7.057 1.00 98.75 186 ALA A C 1
ATOM 1375 O O . ALA A 1 186 ? 9.252 -2.646 6.225 1.00 98.75 186 ALA A O 1
ATOM 1376 N N . ASN A 1 187 ? 8.683 -1.729 8.178 1.00 98.62 187 ASN A N 1
ATOM 1377 C CA . ASN A 1 187 ? 10.017 -1.275 8.549 1.00 98.62 187 ASN A CA 1
ATOM 1378 C C . ASN A 1 187 ? 10.468 -2.000 9.816 1.00 98.62 187 ASN A C 1
ATOM 1380 O O . ASN A 1 187 ? 9.771 -1.936 10.837 1.00 98.62 187 ASN A O 1
ATOM 1384 N N . ALA A 1 188 ? 11.598 -2.707 9.740 1.00 98.38 188 ALA A N 1
ATOM 1385 C CA . ALA A 1 188 ? 12.162 -3.489 10.842 1.00 98.38 188 ALA A CA 1
ATOM 1386 C C . ALA A 1 188 ? 11.100 -4.368 11.539 1.00 98.38 188 ALA A C 1
ATOM 1388 O O . ALA A 1 188 ? 10.997 -4.366 12.763 1.00 98.38 188 ALA A O 1
ATOM 1389 N N . SER A 1 189 ? 10.228 -5.019 10.760 1.00 98.56 189 SER A N 1
ATOM 1390 C CA . SER A 1 189 ? 9.014 -5.681 11.256 1.00 98.56 189 SER A CA 1
ATOM 1391 C C . SER A 1 189 ? 8.951 -7.142 10.822 1.00 98.56 189 SER A C 1
ATOM 1393 O O . SER A 1 189 ? 8.908 -7.426 9.627 1.00 98.56 189 SER A O 1
ATOM 1395 N N . ASP A 1 190 ? 8.842 -8.056 11.786 1.00 98.25 190 ASP A N 1
ATOM 1396 C CA . ASP A 1 190 ? 8.668 -9.501 11.566 1.00 98.25 190 ASP A CA 1
ATOM 1397 C C . ASP A 1 190 ? 7.178 -9.856 11.442 1.00 98.25 190 ASP A C 1
ATOM 1399 O O . ASP A 1 190 ? 6.629 -10.709 12.143 1.00 98.25 190 ASP A O 1
ATOM 1403 N N . ALA A 1 191 ? 6.482 -9.116 10.581 1.00 97.75 191 ALA A N 1
ATOM 1404 C CA . ALA A 1 191 ? 5.050 -9.254 10.377 1.00 97.75 191 ALA A CA 1
ATOM 1405 C C . ALA A 1 191 ? 4.700 -10.500 9.553 1.00 97.75 191 ALA A C 1
ATOM 1407 O O . ALA A 1 191 ? 5.480 -10.991 8.733 1.00 97.75 191 ALA A O 1
ATOM 1408 N N . ARG A 1 192 ? 3.464 -10.973 9.719 1.00 98.56 192 ARG A N 1
ATOM 1409 C CA . ARG A 1 192 ? 2.867 -12.003 8.861 1.00 98.56 192 ARG A CA 1
ATOM 1410 C C . ARG A 1 192 ? 1.863 -11.336 7.927 1.00 98.56 192 ARG A C 1
ATOM 1412 O O . ARG A 1 192 ? 0.791 -10.937 8.375 1.00 98.56 192 ARG A O 1
ATOM 1419 N N . ILE A 1 193 ? 2.210 -11.218 6.649 1.00 98.88 193 ILE A N 1
ATOM 1420 C CA . ILE A 1 193 ? 1.408 -10.568 5.607 1.00 98.88 193 ILE A CA 1
ATOM 1421 C C . ILE A 1 193 ? 0.856 -11.659 4.689 1.00 98.88 193 ILE A C 1
ATOM 1423 O O . ILE A 1 193 ? 1.553 -12.141 3.796 1.00 98.88 193 ILE A O 1
ATOM 1427 N N . VAL A 1 194 ? -0.379 -12.097 4.949 1.00 98.88 194 VAL A N 1
ATOM 1428 C CA . VAL A 1 194 ? -0.913 -13.347 4.387 1.00 98.88 194 VAL A CA 1
ATOM 1429 C C . VAL A 1 194 ? -2.263 -13.160 3.703 1.00 98.88 194 VAL A C 1
ATOM 1431 O O . VAL A 1 194 ? -3.215 -12.695 4.323 1.00 98.88 194 VAL A O 1
ATOM 1434 N N . GLY A 1 195 ? -2.398 -13.598 2.452 1.00 98.88 195 GLY A N 1
ATOM 1435 C CA . GLY A 1 195 ? -3.711 -13.689 1.802 1.00 98.88 195 GLY A CA 1
ATOM 1436 C C . GLY A 1 195 ? -4.393 -12.343 1.542 1.00 98.88 195 GLY A C 1
ATOM 1437 O O . GLY A 1 195 ? -5.617 -12.286 1.487 1.00 98.88 195 GLY A O 1
ATOM 1438 N N . ASN A 1 196 ? -3.643 -11.243 1.445 1.00 98.94 196 ASN A N 1
ATOM 1439 C CA . ASN A 1 196 ? -4.216 -9.924 1.177 1.00 98.94 196 ASN A CA 1
ATOM 1440 C C . ASN A 1 196 ? -4.406 -9.709 -0.331 1.00 98.94 196 ASN A C 1
ATOM 1442 O O . ASN A 1 196 ? -3.564 -10.112 -1.133 1.00 98.94 196 ASN A O 1
ATOM 1446 N N . ALA A 1 197 ? -5.481 -9.020 -0.713 1.00 98.94 197 ALA A N 1
ATOM 1447 C CA . ALA A 1 197 ? -5.706 -8.539 -2.072 1.00 98.94 197 ALA A CA 1
ATOM 1448 C C . ALA A 1 197 ? -5.353 -7.047 -2.146 1.00 98.94 197 ALA A C 1
ATOM 1450 O O . ALA A 1 197 ? -6.008 -6.219 -1.517 1.00 98.94 197 ALA A O 1
ATOM 1451 N N . ILE A 1 198 ? -4.314 -6.694 -2.897 1.00 98.94 198 ILE A N 1
ATOM 1452 C CA . ILE A 1 198 ? -3.766 -5.339 -3.001 1.00 98.94 198 ILE A CA 1
ATOM 1453 C C . ILE A 1 198 ? -3.901 -4.877 -4.447 1.00 98.94 198 ILE A C 1
ATOM 1455 O O . ILE A 1 198 ? -3.416 -5.534 -5.363 1.00 98.94 198 ILE A O 1
ATOM 1459 N N . ASN A 1 199 ? -4.567 -3.750 -4.663 1.00 98.75 199 ASN A N 1
ATOM 1460 C CA . ASN A 1 199 ? -4.873 -3.239 -5.988 1.00 98.75 199 ASN A CA 1
ATOM 1461 C C . ASN A 1 199 ? -4.613 -1.734 -6.087 1.00 98.75 199 ASN A C 1
ATOM 1463 O O . ASN A 1 199 ? -4.853 -0.990 -5.134 1.00 98.75 199 ASN A O 1
ATOM 1467 N N . GLY A 1 200 ? -4.189 -1.282 -7.268 1.00 98.00 200 GLY A N 1
ATOM 1468 C CA . GLY A 1 200 ? -4.155 0.139 -7.610 1.00 98.00 200 GLY A CA 1
ATOM 1469 C C . GLY A 1 200 ? -3.187 0.928 -6.733 1.00 98.00 200 GLY A C 1
ATOM 1470 O O . GLY A 1 200 ? -3.608 1.888 -6.075 1.00 98.00 200 GLY A O 1
ATOM 1471 N N . THR A 1 201 ? -1.922 0.500 -6.703 1.00 98.44 201 THR A N 1
ATOM 1472 C CA . THR A 1 201 ? -0.868 1.101 -5.874 1.00 98.44 201 THR A CA 1
ATOM 1473 C C . THR A 1 201 ? 0.331 1.597 -6.676 1.00 98.44 201 THR A C 1
ATOM 1475 O O . THR A 1 201 ? 0.517 1.211 -7.827 1.00 98.44 201 THR A O 1
ATOM 1478 N N . GLY A 1 202 ? 1.151 2.472 -6.085 1.00 96.88 202 GLY A N 1
ATOM 1479 C CA . GLY A 1 202 ? 2.468 2.814 -6.635 1.00 96.88 202 GLY A CA 1
ATOM 1480 C C . GLY A 1 202 ? 3.487 1.691 -6.415 1.00 96.88 202 GLY A C 1
ATOM 1481 O O . GLY A 1 202 ? 4.273 1.377 -7.307 1.00 96.88 202 GLY A O 1
ATOM 1482 N N . LEU A 1 203 ? 3.411 1.056 -5.244 1.00 98.50 203 LEU A N 1
ATOM 1483 C CA . LEU A 1 203 ? 4.176 -0.120 -4.836 1.00 98.50 203 LEU A CA 1
ATOM 1484 C C . LEU A 1 203 ? 3.249 -1.051 -4.036 1.00 98.50 203 LEU A C 1
ATOM 1486 O O . LEU A 1 203 ? 2.438 -0.585 -3.232 1.00 98.50 203 LEU A O 1
ATOM 1490 N N . GLY A 1 204 ? 3.287 -2.360 -4.283 1.00 98.69 204 GLY A N 1
ATOM 1491 C CA . GLY A 1 204 ? 2.422 -3.323 -3.588 1.00 98.69 204 GLY A CA 1
ATOM 1492 C C . GLY A 1 204 ? 2.783 -3.488 -2.107 1.00 98.69 204 GLY A C 1
ATOM 1493 O O . GLY A 1 204 ? 2.076 -2.981 -1.234 1.00 98.69 204 GLY A O 1
ATOM 1494 N N . ILE A 1 205 ? 3.881 -4.191 -1.828 1.00 98.88 205 ILE A N 1
ATOM 1495 C CA . ILE A 1 205 ? 4.410 -4.433 -0.477 1.00 98.88 205 ILE A CA 1
ATOM 1496 C C . ILE A 1 205 ? 5.874 -4.002 -0.420 1.00 98.88 205 ILE A C 1
ATOM 1498 O O . ILE A 1 205 ? 6.667 -4.431 -1.251 1.00 98.88 205 ILE A O 1
ATOM 1502 N N . GLN A 1 206 ? 6.241 -3.194 0.570 1.00 98.75 206 GLN A N 1
ATOM 1503 C CA . GLN A 1 206 ? 7.616 -2.768 0.815 1.00 98.75 206 GLN A CA 1
ATOM 1504 C C . GLN A 1 206 ? 8.072 -3.228 2.195 1.00 98.75 206 GLN A C 1
ATOM 1506 O O . GLN A 1 206 ? 7.409 -2.939 3.190 1.00 98.75 206 GLN A O 1
ATOM 1511 N N . VAL A 1 207 ? 9.218 -3.901 2.242 1.00 98.50 207 VAL A N 1
ATOM 1512 C CA . VAL A 1 207 ? 9.915 -4.289 3.466 1.00 98.50 207 VAL A CA 1
ATOM 1513 C C . VAL A 1 207 ? 11.298 -3.663 3.469 1.00 98.50 207 VAL A C 1
ATOM 1515 O O . VAL A 1 207 ? 12.056 -3.838 2.516 1.00 98.50 207 VAL A O 1
ATOM 1518 N N . GLU A 1 208 ? 11.632 -2.968 4.548 1.00 96.31 208 GLU A N 1
ATOM 1519 C CA . GLU A 1 208 ? 12.939 -2.340 4.725 1.00 96.31 208 GLU A CA 1
ATOM 1520 C C . GLU A 1 208 ? 13.477 -2.575 6.133 1.00 96.31 208 GLU A C 1
ATOM 1522 O O . GLU A 1 208 ? 12.710 -2.794 7.076 1.00 96.31 208 GLU A O 1
ATOM 1527 N N . GLN A 1 209 ? 14.793 -2.401 6.281 1.00 97.56 209 GLN A N 1
ATOM 1528 C CA . GLN A 1 209 ? 15.545 -2.601 7.522 1.00 97.56 209 GLN A CA 1
ATOM 1529 C C . GLN A 1 209 ? 15.617 -4.078 7.948 1.00 97.56 209 GLN A C 1
ATOM 1531 O O . GLN A 1 209 ? 14.731 -4.870 7.613 1.00 97.56 209 GLN A O 1
ATOM 1536 N N . PRO A 1 210 ? 16.650 -4.473 8.717 1.00 97.62 210 PRO A N 1
ATOM 1537 C CA . PRO A 1 210 ? 16.790 -5.847 9.187 1.00 97.62 210 PRO A CA 1
ATOM 1538 C C . PRO A 1 210 ? 15.514 -6.368 9.865 1.00 97.62 210 PRO A C 1
ATOM 1540 O O . PRO A 1 210 ? 15.059 -5.818 10.867 1.00 97.62 210 PRO A O 1
ATOM 1543 N N . SER A 1 211 ? 14.919 -7.394 9.257 1.00 97.38 211 SER A N 1
ATOM 1544 C CA . SER A 1 211 ? 13.687 -8.076 9.674 1.00 97.38 211 SER A CA 1
ATOM 1545 C C . SER A 1 211 ? 13.479 -9.337 8.833 1.00 97.38 211 SER A C 1
ATOM 1547 O O . SER A 1 211 ? 14.056 -9.459 7.753 1.00 97.38 211 SER A O 1
ATOM 1549 N N . ALA A 1 212 ? 12.651 -10.265 9.301 1.00 97.12 212 ALA A N 1
ATOM 1550 C CA . ALA A 1 212 ? 12.329 -11.527 8.641 1.00 97.12 212 ALA A CA 1
ATOM 1551 C C . ALA A 1 212 ? 10.804 -11.771 8.565 1.00 97.12 212 ALA A C 1
ATOM 1553 O O . ALA A 1 212 ? 10.300 -12.750 9.124 1.00 97.12 212 ALA A O 1
ATOM 1554 N N . PRO A 1 213 ? 10.028 -10.899 7.886 1.00 97.94 213 PRO A N 1
ATOM 1555 C CA . PRO A 1 213 ? 8.593 -11.110 7.734 1.00 97.94 213 PRO A CA 1
ATOM 1556 C C . PRO A 1 213 ? 8.279 -12.275 6.790 1.00 97.94 213 PRO A C 1
ATOM 1558 O O . PRO A 1 213 ? 9.062 -12.640 5.910 1.00 97.94 213 PRO A O 1
ATOM 1561 N N . THR A 1 214 ? 7.070 -12.818 6.929 1.00 98.44 214 THR A N 1
ATOM 1562 C CA . THR A 1 214 ? 6.490 -13.751 5.953 1.00 98.44 214 THR A CA 1
ATOM 1563 C C . THR A 1 214 ? 5.499 -13.009 5.068 1.00 98.44 214 THR A C 1
ATOM 1565 O O . THR A 1 214 ? 4.563 -12.389 5.577 1.00 98.44 214 THR A O 1
ATOM 1568 N N . ILE A 1 215 ? 5.673 -13.110 3.752 1.00 98.81 215 ILE A N 1
ATOM 1569 C CA . ILE A 1 215 ? 4.778 -12.555 2.737 1.00 98.81 215 ILE A CA 1
ATOM 1570 C C . ILE A 1 215 ? 4.256 -13.724 1.912 1.00 98.81 215 ILE A C 1
ATOM 1572 O O . ILE A 1 215 ? 4.976 -14.240 1.055 1.00 98.81 215 ILE A O 1
ATOM 1576 N N . SER A 1 216 ? 3.022 -14.162 2.172 1.00 98.81 216 SER A N 1
ATOM 1577 C CA . SER A 1 216 ? 2.500 -15.354 1.504 1.00 98.81 216 SER A CA 1
ATOM 1578 C C . SER A 1 216 ? 1.063 -15.280 1.016 1.00 98.81 216 SER A C 1
ATOM 1580 O O . SER A 1 216 ? 0.188 -14.685 1.645 1.00 98.81 216 SER A O 1
ATOM 1582 N N . GLY A 1 217 ? 0.804 -15.899 -0.137 1.00 98.75 217 GLY A N 1
ATOM 1583 C CA . GLY A 1 217 ? -0.546 -16.012 -0.695 1.00 98.75 217 GLY A CA 1
ATOM 1584 C C . GLY A 1 217 ? -1.218 -14.675 -1.025 1.00 98.75 217 GLY A C 1
ATOM 1585 O O . GLY A 1 217 ? -2.441 -14.623 -1.132 1.00 98.75 217 GLY A O 1
ATOM 1586 N N . ASN A 1 218 ? -0.471 -13.572 -1.134 1.00 98.94 218 ASN A N 1
ATOM 1587 C CA . ASN A 1 218 ? -1.048 -12.267 -1.451 1.00 98.94 218 ASN A CA 1
ATOM 1588 C C . ASN A 1 218 ? -1.308 -12.154 -2.956 1.00 98.94 218 ASN A C 1
ATOM 1590 O O . ASN A 1 218 ? -0.534 -12.653 -3.771 1.00 98.94 218 ASN A O 1
ATOM 1594 N N . THR A 1 219 ? -2.380 -11.457 -3.327 1.00 98.94 219 THR A N 1
ATOM 1595 C CA . THR A 1 219 ? -2.686 -11.094 -4.715 1.00 98.94 219 THR A CA 1
ATOM 1596 C C . THR A 1 219 ? -2.455 -9.600 -4.897 1.00 98.94 219 THR A C 1
ATOM 1598 O O . THR A 1 219 ? -3.159 -8.796 -4.294 1.00 98.94 219 THR A O 1
ATOM 1601 N N . ILE A 1 220 ? -1.478 -9.215 -5.714 1.00 98.94 220 ILE A N 1
ATOM 1602 C CA . ILE A 1 220 ? -1.093 -7.825 -5.970 1.00 98.94 220 ILE A CA 1
ATOM 1603 C C . ILE A 1 220 ? -1.390 -7.499 -7.431 1.00 98.94 220 ILE A C 1
ATOM 1605 O O . ILE A 1 220 ? -0.923 -8.188 -8.334 1.00 98.94 220 ILE A O 1
ATOM 1609 N N . THR A 1 221 ? -2.179 -6.456 -7.671 1.00 98.81 221 THR A N 1
ATOM 1610 C CA . THR A 1 221 ? -2.702 -6.114 -8.997 1.00 98.81 221 THR A CA 1
ATOM 1611 C C . THR A 1 221 ? -2.585 -4.624 -9.296 1.00 98.81 221 THR A C 1
ATOM 1613 O O . THR A 1 221 ? -2.671 -3.790 -8.394 1.00 98.81 221 THR A O 1
ATOM 1616 N N . ASN A 1 222 ? -2.432 -4.276 -10.576 1.00 98.25 222 ASN A N 1
ATOM 1617 C CA . ASN A 1 222 ? -2.481 -2.890 -11.059 1.00 98.25 222 ASN A CA 1
ATOM 1618 C C . ASN A 1 222 ? -1.521 -1.956 -10.297 1.00 98.25 222 ASN A C 1
ATOM 1620 O O . ASN A 1 222 ? -1.928 -0.919 -9.764 1.00 98.25 222 ASN A O 1
ATOM 1624 N N . VAL A 1 223 ? -0.247 -2.345 -10.231 1.00 98.62 223 VAL A N 1
ATOM 1625 C CA . VAL A 1 223 ? 0.815 -1.529 -9.633 1.00 98.62 223 VAL A CA 1
ATOM 1626 C C . VAL A 1 223 ? 1.372 -0.603 -10.704 1.00 98.62 223 VAL A C 1
ATOM 1628 O O . VAL A 1 223 ? 1.841 -1.073 -11.736 1.00 98.62 223 VAL A O 1
ATOM 1631 N N . SER A 1 224 ? 1.339 0.708 -10.486 1.00 97.50 224 SER A N 1
ATOM 1632 C CA . SER A 1 224 ? 1.818 1.681 -11.466 1.00 97.50 224 SER A CA 1
ATOM 1633 C C . SER A 1 224 ? 2.481 2.877 -10.806 1.00 97.50 224 SER A C 1
ATOM 1635 O O . SER A 1 224 ? 1.874 3.573 -9.996 1.00 97.50 224 SER A O 1
ATOM 1637 N N . GLY A 1 225 ? 3.701 3.193 -11.228 1.00 94.56 225 GLY A N 1
ATOM 1638 C CA . GLY A 1 225 ? 4.462 4.310 -10.683 1.00 94.56 225 GLY A CA 1
ATOM 1639 C C . GLY A 1 225 ? 5.756 4.577 -11.443 1.00 94.56 225 GLY A C 1
ATOM 1640 O O . GLY A 1 225 ? 6.089 3.895 -12.412 1.00 94.56 225 GLY A O 1
ATOM 1641 N N . VAL A 1 226 ? 6.497 5.590 -10.988 1.00 93.31 226 VAL A N 1
ATOM 1642 C CA . VAL A 1 226 ? 7.878 5.860 -11.445 1.00 93.31 226 VAL A CA 1
ATOM 1643 C C . VAL A 1 226 ? 8.875 4.803 -10.956 1.00 93.31 226 VAL A C 1
ATOM 1645 O O . VAL A 1 226 ? 9.967 4.680 -11.499 1.00 93.31 226 VAL A O 1
ATOM 1648 N N . PHE A 1 227 ? 8.473 4.042 -9.940 1.00 93.19 227 PHE A N 1
ATOM 1649 C CA . PHE A 1 227 ? 9.176 2.912 -9.348 1.00 93.19 227 PHE A CA 1
ATOM 1650 C C . PHE A 1 227 ? 8.123 1.814 -9.125 1.00 93.19 227 PHE A C 1
ATOM 1652 O O . PHE A 1 227 ? 7.628 1.633 -8.016 1.00 93.19 227 PHE A O 1
ATOM 1659 N N . ALA A 1 228 ? 7.655 1.179 -10.205 1.00 97.00 228 ALA A N 1
ATOM 1660 C CA . ALA A 1 228 ? 6.546 0.228 -10.128 1.00 97.00 228 ALA A CA 1
ATOM 1661 C C . ALA A 1 228 ? 7.062 -1.145 -9.686 1.00 97.00 228 ALA A C 1
ATOM 1663 O O . ALA A 1 228 ? 7.686 -1.858 -10.476 1.00 97.00 228 ALA A O 1
ATOM 1664 N N . VAL A 1 229 ? 6.810 -1.509 -8.426 1.00 98.56 229 VAL A N 1
ATOM 1665 C CA . VAL A 1 229 ? 7.257 -2.787 -7.856 1.00 98.56 229 VAL A CA 1
ATOM 1666 C C . VAL A 1 229 ? 6.129 -3.481 -7.098 1.00 98.56 229 VAL A C 1
ATOM 1668 O O . VAL A 1 229 ? 5.493 -2.882 -6.229 1.00 98.56 229 VAL A O 1
ATOM 1671 N N . GLY A 1 230 ? 5.880 -4.753 -7.416 1.00 98.69 230 GLY A N 1
ATOM 1672 C CA . GLY A 1 230 ? 4.902 -5.573 -6.701 1.00 98.69 230 GLY A CA 1
ATOM 1673 C C . GLY A 1 230 ? 5.320 -5.813 -5.250 1.00 98.69 230 GLY A C 1
ATOM 1674 O O . GLY A 1 230 ? 4.621 -5.393 -4.331 1.00 98.69 230 GLY A O 1
ATOM 1675 N N . ILE A 1 231 ? 6.481 -6.438 -5.045 1.00 98.81 231 ILE A N 1
ATOM 1676 C CA . ILE A 1 231 ? 7.088 -6.647 -3.723 1.00 98.81 231 ILE A CA 1
ATOM 1677 C C . ILE A 1 231 ? 8.524 -6.125 -3.741 1.00 98.81 231 ILE A C 1
ATOM 1679 O O . ILE A 1 231 ? 9.332 -6.587 -4.542 1.00 98.81 231 ILE A O 1
ATOM 1683 N N . LEU A 1 232 ? 8.840 -5.179 -2.858 1.00 98.62 232 LEU A N 1
ATOM 1684 C CA . LEU A 1 232 ? 10.188 -4.669 -2.624 1.00 98.62 232 LEU A CA 1
ATOM 1685 C C . LEU A 1 232 ? 10.685 -5.145 -1.258 1.00 98.62 232 LEU A C 1
ATOM 1687 O O . LEU A 1 232 ? 10.033 -4.891 -0.248 1.00 98.62 232 LEU A O 1
ATOM 1691 N N . VAL A 1 233 ? 11.862 -5.762 -1.220 1.00 98.00 233 VAL A N 1
ATOM 1692 C CA . VAL A 1 233 ? 12.589 -6.075 0.017 1.00 98.00 233 VAL A CA 1
ATOM 1693 C C . VAL A 1 233 ? 13.970 -5.454 -0.078 1.00 98.00 233 VAL A C 1
ATOM 1695 O O . VAL A 1 233 ? 14.701 -5.727 -1.031 1.00 98.00 233 VAL A O 1
ATOM 1698 N N . ASN A 1 234 ? 14.331 -4.598 0.875 1.00 96.25 234 ASN A N 1
ATOM 1699 C CA . ASN A 1 234 ? 15.618 -3.920 0.839 1.00 96.25 234 ASN A CA 1
ATOM 1700 C C . ASN A 1 234 ? 16.262 -3.698 2.219 1.00 96.25 234 ASN A C 1
ATOM 1702 O O . ASN A 1 234 ? 15.715 -4.050 3.266 1.00 96.25 234 ASN A O 1
ATOM 1706 N N . ALA A 1 235 ? 17.448 -3.082 2.200 1.00 94.94 235 ALA A N 1
ATOM 1707 C CA . ALA A 1 235 ? 18.106 -2.505 3.372 1.00 94.94 235 ALA A CA 1
ATOM 1708 C C . ALA A 1 235 ? 18.285 -3.492 4.544 1.00 94.94 235 ALA A C 1
ATOM 1710 O O . ALA A 1 235 ? 18.062 -3.141 5.700 1.00 94.94 235 ALA A O 1
ATOM 1711 N N . GLY A 1 236 ? 18.696 -4.729 4.257 1.00 94.75 236 GLY A N 1
ATOM 1712 C CA . GLY A 1 236 ? 18.999 -5.740 5.270 1.00 94.75 236 GLY A CA 1
ATOM 1713 C C . GLY A 1 236 ? 17.856 -6.698 5.622 1.00 94.75 236 GLY A C 1
ATOM 1714 O O . GLY A 1 236 ? 18.081 -7.614 6.409 1.00 94.75 236 GLY A O 1
ATOM 1715 N N . ALA A 1 237 ? 16.653 -6.516 5.072 1.00 96.44 237 ALA A N 1
ATOM 1716 C CA . ALA A 1 237 ? 15.522 -7.412 5.313 1.00 96.44 237 ALA A CA 1
ATOM 1717 C C . ALA A 1 237 ? 15.702 -8.785 4.628 1.00 96.44 237 ALA A C 1
ATOM 1719 O O . ALA A 1 237 ? 16.173 -8.857 3.498 1.00 96.44 237 ALA A O 1
ATOM 1720 N N . THR A 1 238 ? 15.272 -9.864 5.286 1.00 94.81 238 THR A N 1
ATOM 1721 C CA . THR A 1 238 ? 15.316 -11.262 4.814 1.00 94.81 238 THR A CA 1
ATOM 1722 C C . THR A 1 238 ? 13.912 -11.872 4.809 1.00 94.81 238 THR A C 1
ATOM 1724 O O . THR A 1 238 ? 13.610 -12.795 5.568 1.00 94.81 238 THR A O 1
ATOM 1727 N N . ALA A 1 239 ? 13.009 -11.308 4.008 1.00 95.38 239 ALA A N 1
ATOM 1728 C CA . ALA A 1 239 ? 11.630 -11.783 3.941 1.00 95.38 239 ALA A CA 1
ATOM 1729 C C . ALA A 1 239 ? 11.522 -13.157 3.254 1.00 95.38 239 ALA A C 1
ATOM 1731 O O . ALA A 1 239 ? 12.189 -13.413 2.250 1.00 95.38 239 ALA A O 1
ATOM 1732 N N . ALA A 1 240 ? 10.620 -14.004 3.755 1.00 97.56 240 ALA A N 1
ATOM 1733 C CA . ALA A 1 240 ? 10.165 -15.200 3.051 1.00 97.56 240 ALA A CA 1
ATOM 1734 C C . ALA A 1 240 ? 8.976 -14.833 2.151 1.00 97.56 240 ALA A C 1
ATOM 1736 O O . ALA A 1 240 ? 7.920 -14.441 2.658 1.00 97.56 240 ALA A O 1
ATOM 1737 N N . ILE A 1 241 ? 9.152 -14.926 0.831 1.00 98.69 241 ILE A N 1
ATOM 1738 C CA . ILE A 1 241 ? 8.159 -14.535 -0.177 1.00 98.69 241 ILE A CA 1
ATOM 1739 C C . ILE A 1 241 ? 7.652 -15.795 -0.879 1.00 98.69 241 ILE A C 1
ATOM 1741 O O . ILE A 1 241 ? 8.324 -16.316 -1.768 1.00 98.69 241 ILE A O 1
ATOM 1745 N N . ASP A 1 242 ? 6.468 -16.273 -0.497 1.00 98.69 242 ASP A N 1
ATOM 1746 C CA . ASP A 1 242 ? 5.956 -17.569 -0.959 1.00 98.69 242 ASP A CA 1
ATOM 1747 C C . ASP A 1 242 ? 4.524 -17.519 -1.513 1.00 98.69 242 ASP A C 1
ATOM 1749 O O . ASP A 1 242 ? 3.615 -16.974 -0.888 1.00 98.69 242 ASP A O 1
ATOM 1753 N N . GLY A 1 243 ? 4.290 -18.107 -2.685 1.00 98.56 243 GLY A N 1
ATOM 1754 C CA . GLY A 1 243 ? 2.934 -18.324 -3.198 1.00 98.56 243 GLY A CA 1
ATOM 1755 C C . GLY A 1 243 ? 2.143 -17.048 -3.508 1.00 98.56 243 GLY A C 1
ATOM 1756 O O . GLY A 1 243 ? 0.913 -17.066 -3.498 1.00 98.56 243 GLY A O 1
ATOM 1757 N N . ASN A 1 244 ? 2.807 -15.913 -3.741 1.00 98.88 244 ASN A N 1
ATOM 1758 C CA . ASN A 1 244 ? 2.136 -14.657 -4.080 1.00 98.88 244 ASN A CA 1
ATOM 1759 C C . ASN A 1 244 ? 1.819 -14.597 -5.580 1.00 98.88 244 ASN A C 1
ATOM 1761 O O . ASN A 1 244 ? 2.592 -15.072 -6.407 1.00 98.88 244 ASN A O 1
ATOM 1765 N N . THR A 1 245 ? 0.704 -13.967 -5.940 1.00 98.88 245 THR A N 1
ATOM 1766 C CA . THR A 1 245 ? 0.335 -13.668 -7.331 1.00 98.88 245 THR A CA 1
ATOM 1767 C C . THR A 1 245 ? 0.457 -12.172 -7.572 1.00 98.88 245 THR A C 1
ATOM 1769 O O . THR A 1 245 ? -0.192 -11.382 -6.894 1.00 98.88 245 THR A O 1
ATOM 1772 N N . ILE A 1 246 ? 1.275 -11.768 -8.536 1.00 98.88 246 ILE A N 1
ATOM 1773 C CA . ILE A 1 246 ? 1.545 -10.371 -8.871 1.00 98.88 246 ILE A CA 1
ATOM 1774 C C . ILE A 1 246 ? 1.231 -10.179 -10.349 1.00 98.88 246 ILE A C 1
ATOM 1776 O O . ILE A 1 246 ? 1.866 -10.818 -11.186 1.00 98.88 246 ILE A O 1
ATOM 1780 N N . THR A 1 247 ? 0.268 -9.312 -10.678 1.00 98.44 247 THR A N 1
ATOM 1781 C CA . THR A 1 247 ? -0.052 -9.012 -12.079 1.00 98.44 247 THR A CA 1
ATOM 1782 C C . THR A 1 247 ? -0.357 -7.552 -12.386 1.00 98.44 247 THR A C 1
ATOM 1784 O O . THR A 1 247 ? -0.822 -6.790 -11.540 1.00 98.44 247 THR A O 1
ATOM 1787 N N . GLY A 1 248 ? -0.060 -7.129 -13.614 1.00 97.69 248 GLY A N 1
ATOM 1788 C CA . GLY A 1 248 ? -0.307 -5.764 -14.072 1.00 97.69 248 GLY A CA 1
ATOM 1789 C C . GLY A 1 248 ? 0.605 -4.741 -13.397 1.00 97.69 248 GLY A C 1
ATOM 1790 O O . GLY A 1 248 ? 0.132 -3.696 -12.949 1.00 97.69 248 GLY A O 1
ATOM 1791 N N . VAL A 1 249 ? 1.905 -5.038 -13.306 1.00 98.56 249 VAL A N 1
ATOM 1792 C CA . VAL A 1 249 ? 2.921 -4.071 -12.864 1.00 98.56 249 VAL A CA 1
ATOM 1793 C C . VAL A 1 249 ? 3.351 -3.239 -14.066 1.00 98.56 249 VAL A C 1
ATOM 1795 O O . VAL A 1 249 ? 3.815 -3.781 -15.066 1.00 98.56 249 VAL A O 1
ATOM 1798 N N . ARG A 1 250 ? 3.207 -1.916 -13.999 1.00 98.12 250 ARG A N 1
ATOM 1799 C CA . ARG A 1 250 ? 3.448 -1.033 -15.139 1.00 98.12 250 ARG A CA 1
ATOM 1800 C C . ARG A 1 250 ? 4.261 0.199 -14.766 1.00 98.12 250 ARG A C 1
ATOM 1802 O O . ARG A 1 250 ? 3.848 1.014 -13.948 1.00 98.12 250 ARG A O 1
ATOM 1809 N N . GLY A 1 251 ? 5.386 0.386 -15.442 1.00 97.56 251 GLY A N 1
ATOM 1810 C CA . GLY A 1 251 ? 6.133 1.632 -15.383 1.00 97.56 251 GLY A CA 1
ATOM 1811 C C . GLY A 1 251 ? 5.355 2.754 -16.068 1.00 97.56 251 GLY A C 1
ATOM 1812 O O . GLY A 1 251 ? 4.776 2.566 -17.143 1.00 97.56 251 GLY A O 1
ATOM 1813 N N . VAL A 1 252 ? 5.329 3.940 -15.464 1.00 97.25 252 VAL A N 1
ATOM 1814 C CA . VAL A 1 252 ? 4.759 5.124 -16.123 1.00 97.25 252 VAL A CA 1
ATOM 1815 C C . VAL A 1 252 ? 5.567 5.514 -17.361 1.00 97.25 252 VAL A C 1
ATOM 1817 O O . VAL A 1 252 ? 6.790 5.372 -17.405 1.00 97.25 252 VAL A O 1
ATOM 1820 N N . ASN A 1 253 ? 4.882 6.035 -18.377 1.00 97.50 253 ASN A N 1
ATOM 1821 C CA . ASN A 1 253 ? 5.544 6.538 -19.575 1.00 97.50 253 ASN A CA 1
ATOM 1822 C C . ASN A 1 253 ? 6.365 7.797 -19.262 1.00 97.50 253 ASN A C 1
ATOM 1824 O O . ASN A 1 253 ? 5.982 8.618 -18.424 1.00 97.50 253 ASN A O 1
ATOM 1828 N N . GLY A 1 254 ? 7.459 7.974 -19.992 1.00 96.56 254 GLY A N 1
ATOM 1829 C CA . GLY A 1 254 ? 8.240 9.194 -19.986 1.00 96.56 254 GLY A CA 1
ATOM 1830 C C . GLY A 1 254 ? 7.448 10.362 -20.571 1.00 96.56 254 GLY A C 1
ATOM 1831 O O . GLY A 1 254 ? 6.695 10.216 -21.535 1.00 96.56 254 GLY A O 1
ATOM 1832 N N . GLY A 1 255 ? 7.605 11.542 -19.976 1.00 96.88 255 GLY A N 1
ATOM 1833 C CA . GLY A 1 255 ? 7.027 12.773 -20.510 1.00 96.88 255 GLY A CA 1
ATOM 1834 C C . GLY A 1 255 ? 7.738 13.226 -21.786 1.00 96.88 255 GLY A C 1
ATOM 1835 O O . GLY A 1 255 ? 8.954 13.078 -21.905 1.00 96.88 255 GLY A O 1
ATOM 1836 N N . ASN A 1 256 ? 6.993 13.817 -22.717 1.00 97.00 256 ASN A N 1
ATOM 1837 C CA . ASN A 1 256 ? 7.576 14.431 -23.911 1.00 97.00 256 ASN A CA 1
ATOM 1838 C C . ASN A 1 256 ? 8.475 15.620 -23.531 1.00 97.00 256 ASN A C 1
ATOM 1840 O O . ASN A 1 256 ? 8.322 16.212 -22.457 1.00 97.00 256 ASN A O 1
ATOM 1844 N N . GLY A 1 257 ? 9.387 16.003 -24.427 1.00 93.31 257 GLY A N 1
ATOM 1845 C CA . GLY A 1 257 ? 10.154 17.239 -24.262 1.00 93.31 257 GLY A CA 1
ATOM 1846 C C . GLY A 1 257 ? 9.227 18.456 -24.118 1.00 93.31 257 GLY A C 1
ATOM 1847 O O . GLY A 1 257 ? 8.094 18.443 -24.602 1.00 93.31 257 GLY A O 1
ATOM 1848 N N . LEU A 1 258 ? 9.686 19.508 -23.437 1.00 94.62 258 LEU A N 1
ATOM 1849 C CA . LEU A 1 258 ? 8.835 20.653 -23.060 1.00 94.62 258 LEU A CA 1
ATOM 1850 C C . LEU A 1 258 ? 9.110 21.937 -23.854 1.00 94.62 258 LEU A C 1
ATOM 1852 O O . LEU A 1 258 ? 8.375 22.910 -23.724 1.00 94.62 258 LEU A O 1
ATOM 1856 N N . SER A 1 259 ? 10.163 21.957 -24.665 1.00 93.38 259 SER A N 1
ATOM 1857 C CA . SER A 1 259 ? 10.571 23.113 -25.464 1.00 93.38 259 SER A CA 1
ATOM 1858 C C . SER A 1 259 ? 11.213 22.656 -26.777 1.00 93.38 259 SER A C 1
ATOM 1860 O O . SER A 1 259 ? 11.565 21.479 -26.892 1.00 93.38 259 SER A O 1
ATOM 1862 N N . PRO A 1 260 ? 11.364 23.540 -27.781 1.00 94.00 260 PRO A N 1
ATOM 1863 C CA . PRO A 1 260 ? 11.968 23.168 -29.055 1.00 94.00 260 PRO A CA 1
ATOM 1864 C C . PRO A 1 260 ? 13.335 22.494 -28.889 1.00 94.00 260 PRO A C 1
ATOM 1866 O O . PRO A 1 260 ? 14.204 23.001 -28.183 1.00 94.00 260 PRO A O 1
ATOM 1869 N N . GLY A 1 261 ? 13.505 21.323 -29.505 1.00 92.00 261 GLY A N 1
ATOM 1870 C CA . GLY A 1 261 ? 14.732 20.522 -29.406 1.00 92.00 261 GLY A CA 1
ATOM 1871 C C . GLY A 1 261 ? 14.933 19.775 -28.081 1.00 92.00 261 GLY A C 1
ATOM 1872 O O . GLY A 1 261 ? 15.917 19.049 -27.945 1.00 92.00 261 GLY A O 1
ATOM 1873 N N . ALA A 1 262 ? 14.027 19.904 -27.106 1.00 96.12 262 ALA A N 1
ATOM 1874 C CA . ALA A 1 262 ? 14.146 19.202 -25.831 1.00 96.12 262 ALA A CA 1
ATOM 1875 C C . ALA A 1 262 ? 13.966 17.683 -26.001 1.00 96.12 262 ALA A C 1
ATOM 1877 O O . ALA A 1 262 ? 13.065 17.252 -26.732 1.00 96.12 262 ALA A O 1
ATOM 1878 N N . PRO A 1 263 ? 14.770 16.858 -25.306 1.00 96.56 263 PRO A N 1
ATOM 1879 C CA . PRO A 1 263 ? 14.610 15.415 -25.345 1.00 96.56 263 PRO A CA 1
ATOM 1880 C C . PRO A 1 263 ? 13.337 14.974 -24.613 1.00 96.56 263 PRO A C 1
ATOM 1882 O O . PRO A 1 263 ? 12.872 15.638 -23.681 1.00 96.56 263 PRO A O 1
ATOM 1885 N N . GLY A 1 264 ? 12.799 13.827 -25.016 1.00 96.88 264 GLY A N 1
ATOM 1886 C CA . GLY A 1 264 ? 11.815 13.101 -24.226 1.00 96.88 264 GLY A CA 1
ATOM 1887 C C . GLY A 1 264 ? 12.457 12.482 -22.984 1.00 96.88 264 GLY A C 1
ATOM 1888 O O . GLY A 1 264 ? 13.659 12.218 -22.953 1.00 96.88 264 GLY A O 1
ATOM 1889 N N . ARG A 1 265 ? 11.661 12.267 -21.938 1.00 97.25 265 ARG A N 1
ATOM 1890 C CA . ARG A 1 265 ? 12.104 11.604 -20.704 1.00 97.25 265 ARG A CA 1
ATOM 1891 C C . ARG A 1 265 ? 12.016 10.092 -20.848 1.00 97.25 265 ARG A C 1
ATOM 1893 O O . ARG A 1 265 ? 11.178 9.589 -21.593 1.00 97.25 265 ARG A O 1
ATOM 1900 N N . ASP A 1 266 ? 12.833 9.377 -20.092 1.00 97.12 266 ASP A N 1
ATOM 1901 C CA . ASP A 1 266 ? 12.808 7.918 -20.080 1.00 97.12 266 ASP A CA 1
ATOM 1902 C C . ASP A 1 266 ? 11.521 7.389 -19.428 1.00 97.12 266 ASP A C 1
ATOM 1904 O O . ASP A 1 266 ? 10.937 8.021 -18.541 1.00 97.12 266 ASP A O 1
ATOM 1908 N N . GLY A 1 267 ? 11.061 6.233 -19.898 1.00 97.12 267 GLY A N 1
ATOM 1909 C CA . GLY A 1 267 ? 9.986 5.482 -19.267 1.00 97.12 267 GLY A CA 1
ATOM 1910 C C . GLY A 1 267 ? 10.458 4.821 -17.975 1.00 97.12 267 GLY A C 1
ATOM 1911 O O . GLY A 1 267 ? 11.610 4.406 -17.852 1.00 97.12 267 GLY A O 1
ATOM 1912 N N . ALA A 1 268 ? 9.561 4.709 -17.000 1.00 97.12 268 ALA A N 1
ATOM 1913 C CA . ALA A 1 268 ? 9.859 4.052 -15.735 1.00 97.12 268 ALA A CA 1
ATOM 1914 C C . ALA A 1 268 ? 9.894 2.529 -15.885 1.00 97.12 268 ALA A C 1
ATOM 1916 O O . ALA A 1 268 ? 9.284 1.957 -16.789 1.00 97.12 268 ALA A O 1
ATOM 1917 N N . PHE A 1 269 ? 10.587 1.861 -14.975 1.00 95.69 269 PHE A N 1
ATOM 1918 C CA . PHE A 1 269 ? 10.678 0.408 -14.982 1.00 95.69 269 PHE A CA 1
ATOM 1919 C C . PHE A 1 269 ? 9.494 -0.251 -14.246 1.00 95.69 269 PHE A C 1
ATOM 1921 O O . PHE A 1 269 ? 8.773 0.405 -13.490 1.00 95.69 269 PHE A O 1
ATOM 1928 N N . ALA A 1 270 ? 9.323 -1.558 -14.453 1.00 97.44 270 ALA A N 1
ATOM 1929 C CA . ALA A 1 270 ? 8.351 -2.407 -13.766 1.00 97.44 270 ALA A CA 1
ATOM 1930 C C . ALA A 1 270 ? 9.009 -3.698 -13.262 1.00 97.44 270 ALA A C 1
ATOM 1932 O O . ALA A 1 270 ? 9.625 -4.408 -14.052 1.00 97.44 270 ALA A O 1
ATOM 1933 N N . VAL A 1 271 ? 8.863 -4.035 -11.978 1.00 98.12 271 VAL A N 1
ATOM 1934 C CA . VAL A 1 271 ? 9.371 -5.302 -11.423 1.00 98.12 271 VAL A CA 1
ATOM 1935 C C . VAL A 1 271 ? 8.298 -6.015 -10.607 1.00 98.12 271 VAL A C 1
ATOM 1937 O O . VAL A 1 271 ? 7.657 -5.407 -9.754 1.00 98.12 271 VAL A O 1
ATOM 1940 N N . GLY A 1 272 ? 8.108 -7.316 -10.827 1.00 98.38 272 GLY A N 1
ATOM 1941 C CA . GLY A 1 272 ? 7.229 -8.124 -9.978 1.00 98.38 272 GLY A CA 1
ATOM 1942 C C . GLY A 1 272 ? 7.740 -8.185 -8.539 1.00 98.38 272 GLY A C 1
ATOM 1943 O O . GLY A 1 272 ? 7.106 -7.656 -7.627 1.00 98.38 272 GLY A O 1
ATOM 1944 N N . ILE A 1 273 ? 8.913 -8.791 -8.353 1.00 98.62 273 ILE A N 1
ATOM 1945 C CA . ILE A 1 273 ? 9.588 -8.928 -7.057 1.00 98.62 273 ILE A CA 1
ATOM 1946 C C . ILE A 1 273 ? 10.999 -8.362 -7.171 1.00 98.62 273 ILE A C 1
ATOM 1948 O O . ILE A 1 273 ? 11.778 -8.806 -8.011 1.00 98.62 273 ILE A O 1
ATOM 1952 N N . TYR A 1 274 ? 11.340 -7.402 -6.319 1.00 97.88 274 TYR A N 1
ATOM 1953 C CA . TYR A 1 274 ? 12.677 -6.833 -6.243 1.00 97.88 274 TYR A CA 1
ATOM 1954 C C . TYR A 1 274 ? 13.245 -7.011 -4.837 1.00 97.88 274 TYR A C 1
ATOM 1956 O O . TYR A 1 274 ? 12.746 -6.421 -3.881 1.00 97.88 274 TYR A O 1
ATOM 1964 N N . VAL A 1 275 ? 14.301 -7.809 -4.714 1.00 97.06 275 VAL A N 1
ATOM 1965 C CA . VAL A 1 275 ? 15.073 -7.960 -3.479 1.00 97.06 275 VAL A CA 1
ATOM 1966 C C . VAL A 1 275 ? 16.455 -7.357 -3.686 1.00 97.06 275 VAL A C 1
ATOM 1968 O O . VAL A 1 275 ? 17.138 -7.681 -4.655 1.00 97.06 275 VAL A O 1
ATOM 1971 N N . THR A 1 276 ? 16.877 -6.448 -2.812 1.00 95.50 276 THR A N 1
ATOM 1972 C CA . THR A 1 276 ? 18.184 -5.799 -2.951 1.00 95.50 276 THR A CA 1
ATOM 1973 C C . THR A 1 276 ? 18.842 -5.488 -1.619 1.00 95.50 276 THR A C 1
ATOM 1975 O O . THR A 1 276 ? 18.170 -5.074 -0.683 1.00 95.50 276 THR A O 1
ATOM 1978 N N . ALA A 1 277 ? 20.160 -5.656 -1.515 1.00 93.88 277 ALA A N 1
ATOM 1979 C CA . ALA A 1 277 ? 20.895 -5.440 -0.264 1.00 93.88 277 ALA A CA 1
ATOM 1980 C C . ALA A 1 277 ? 20.306 -6.241 0.920 1.00 93.88 277 ALA A C 1
ATOM 1982 O O . ALA A 1 277 ? 20.183 -5.725 2.034 1.00 93.88 277 ALA A O 1
ATOM 1983 N N . ALA A 1 278 ? 19.908 -7.489 0.664 1.00 91.94 278 ALA A N 1
ATOM 1984 C CA . ALA A 1 278 ? 19.447 -8.437 1.670 1.00 91.94 278 ALA A CA 1
ATOM 1985 C C . ALA A 1 278 ? 20.573 -9.437 2.011 1.00 91.94 278 ALA A C 1
ATOM 1987 O O . ALA A 1 278 ? 21.352 -9.804 1.133 1.00 91.94 278 ALA A O 1
ATOM 1988 N N . PRO A 1 279 ? 20.676 -9.920 3.263 1.00 92.00 279 PRO A N 1
ATOM 1989 C CA . PRO A 1 279 ? 21.586 -11.014 3.609 1.00 92.00 279 PRO A CA 1
ATOM 1990 C C . PRO A 1 279 ? 21.250 -12.330 2.901 1.00 92.00 279 PRO A C 1
ATOM 1992 O O . PRO A 1 279 ? 22.146 -13.120 2.623 1.00 92.00 279 PRO A O 1
ATOM 1995 N N . SER A 1 280 ? 19.963 -12.571 2.645 1.00 91.06 280 SER A N 1
ATOM 1996 C CA . SER A 1 280 ? 19.448 -13.729 1.919 1.00 91.06 280 SER A CA 1
ATOM 1997 C C . SER A 1 280 ? 18.070 -13.444 1.336 1.00 91.06 280 SER A C 1
ATOM 1999 O O . SER A 1 280 ? 17.379 -12.516 1.765 1.00 91.06 280 SER A O 1
ATOM 2001 N N . ALA A 1 281 ? 17.668 -14.247 0.351 1.00 89.44 281 ALA A N 1
ATOM 2002 C CA . ALA A 1 281 ? 16.343 -14.164 -0.249 1.00 89.44 281 ALA A CA 1
ATOM 2003 C C . ALA A 1 281 ? 15.753 -15.561 -0.449 1.00 89.44 281 ALA A C 1
ATOM 2005 O O . ALA A 1 281 ? 16.388 -16.423 -1.053 1.00 89.44 281 ALA A O 1
ATOM 2006 N N . SER A 1 282 ? 14.520 -15.759 0.018 1.00 95.50 282 SER A N 1
ATOM 2007 C CA . SER A 1 282 ? 13.701 -16.930 -0.299 1.00 95.50 282 SER A CA 1
ATOM 2008 C C . SER A 1 282 ? 12.451 -16.447 -1.024 1.00 95.50 282 SER A C 1
ATOM 2010 O O . SER A 1 282 ? 11.596 -15.779 -0.441 1.00 95.50 282 SER A O 1
ATOM 2012 N N . ILE A 1 283 ? 12.405 -16.718 -2.325 1.00 97.81 283 ILE A N 1
ATOM 2013 C CA . ILE A 1 283 ? 11.356 -16.295 -3.245 1.00 97.81 283 ILE A CA 1
ATOM 2014 C C . ILE A 1 283 ? 10.846 -17.564 -3.914 1.00 97.81 283 ILE A C 1
ATOM 2016 O O . ILE A 1 283 ? 11.402 -17.999 -4.918 1.00 97.81 283 ILE A O 1
ATOM 2020 N N . THR A 1 284 ? 9.819 -18.190 -3.355 1.00 98.19 284 THR A N 1
ATOM 2021 C CA . THR A 1 284 ? 9.363 -19.512 -3.795 1.00 98.19 284 THR A CA 1
ATOM 2022 C C . THR A 1 284 ? 7.922 -19.495 -4.271 1.00 98.19 284 THR A C 1
ATOM 2024 O O . THR A 1 284 ? 7.093 -18.753 -3.763 1.00 98.19 284 THR A O 1
ATOM 2027 N N . THR A 1 285 ? 7.606 -20.312 -5.273 1.00 98.06 285 THR A N 1
ATOM 2028 C CA . THR A 1 285 ? 6.218 -20.582 -5.706 1.00 98.06 285 THR A CA 1
ATOM 2029 C C . THR A 1 285 ? 5.367 -19.358 -6.099 1.00 98.06 285 THR A C 1
ATOM 2031 O O . THR A 1 285 ? 4.144 -19.452 -6.209 1.00 98.06 285 THR A O 1
ATOM 2034 N N . ASN A 1 286 ? 5.980 -18.200 -6.367 1.00 98.69 286 ASN A N 1
ATOM 2035 C CA . ASN A 1 286 ? 5.253 -16.990 -6.744 1.00 98.69 286 ASN A CA 1
ATOM 2036 C C . ASN A 1 286 ? 4.890 -17.002 -8.232 1.00 98.69 286 ASN A C 1
ATOM 2038 O O . ASN A 1 286 ? 5.615 -17.537 -9.068 1.00 98.69 286 ASN A O 1
ATOM 2042 N N . THR A 1 287 ? 3.793 -16.341 -8.580 1.00 98.69 287 THR A N 1
ATOM 2043 C CA . THR A 1 287 ? 3.415 -16.050 -9.963 1.00 98.69 287 THR A CA 1
ATOM 2044 C C . THR A 1 287 ? 3.594 -14.563 -10.229 1.00 98.69 287 THR A C 1
ATOM 2046 O O . THR A 1 287 ? 2.953 -13.740 -9.580 1.00 98.69 287 THR A O 1
ATOM 2049 N N . VAL A 1 288 ? 4.437 -14.216 -11.200 1.00 98.38 288 VAL A N 1
ATOM 2050 C CA . VAL A 1 288 ? 4.528 -12.867 -11.763 1.00 98.38 288 VAL A CA 1
ATOM 2051 C C . VAL A 1 288 ? 4.026 -12.914 -13.197 1.00 98.38 288 VAL A C 1
ATOM 2053 O O . VAL A 1 288 ? 4.602 -13.574 -14.060 1.00 98.38 288 VAL A O 1
ATOM 2056 N N . ASP A 1 289 ? 2.950 -12.199 -13.460 1.00 97.19 289 ASP A N 1
ATOM 2057 C CA . ASP A 1 289 ? 2.340 -12.102 -14.775 1.00 97.19 289 ASP A CA 1
ATOM 2058 C C . ASP A 1 289 ? 2.232 -10.631 -15.176 1.00 97.19 289 ASP A C 1
ATOM 2060 O O . ASP A 1 289 ? 1.842 -9.796 -14.379 1.00 97.19 289 ASP A O 1
ATOM 2064 N N . THR A 1 290 ? 2.555 -10.270 -16.412 1.00 95.88 290 THR A N 1
ATOM 2065 C CA . THR A 1 290 ? 2.355 -8.900 -16.910 1.00 95.88 290 THR A CA 1
ATOM 2066 C C . THR A 1 290 ? 3.141 -7.846 -16.112 1.00 95.88 290 THR A C 1
ATOM 2068 O O . THR A 1 290 ? 2.582 -7.067 -15.333 1.00 95.88 290 THR A O 1
ATOM 2071 N N . ALA A 1 291 ? 4.455 -7.776 -16.353 1.00 96.44 291 ALA A N 1
ATOM 2072 C CA . ALA A 1 291 ? 5.267 -6.614 -15.986 1.00 96.44 291 ALA A CA 1
ATOM 2073 C C . ALA A 1 291 ? 5.667 -5.849 -17.253 1.00 96.44 291 ALA A C 1
ATOM 2075 O O . ALA A 1 291 ? 6.282 -6.419 -18.158 1.00 96.44 291 ALA A O 1
ATOM 2076 N N . ILE A 1 292 ? 5.295 -4.570 -17.330 1.00 97.44 292 ILE A N 1
ATOM 2077 C CA . ILE A 1 292 ? 5.445 -3.749 -18.533 1.00 97.44 292 ILE A CA 1
ATOM 2078 C C . ILE A 1 292 ? 6.216 -2.467 -18.223 1.00 97.44 292 ILE A C 1
ATOM 2080 O O . ILE A 1 292 ? 5.745 -1.616 -17.468 1.00 97.44 292 ILE A O 1
ATOM 2084 N N . GLY A 1 293 ? 7.377 -2.293 -18.848 1.00 97.00 293 GLY A N 1
ATOM 2085 C CA . GLY A 1 293 ? 8.146 -1.055 -18.771 1.00 97.00 293 GLY A CA 1
ATOM 2086 C C . GLY A 1 293 ? 7.414 0.112 -19.441 1.00 97.00 293 GLY A C 1
ATOM 2087 O O . GLY A 1 293 ? 6.704 -0.053 -20.435 1.00 97.00 293 GLY A O 1
ATOM 2088 N N . GLY A 1 294 ? 7.579 1.316 -18.903 1.00 97.44 294 GLY A N 1
ATOM 2089 C CA . GLY A 1 294 ? 6.980 2.526 -19.455 1.00 97.44 294 GLY A CA 1
ATOM 2090 C C . GLY A 1 294 ? 7.576 2.888 -20.812 1.00 97.44 294 GLY A C 1
ATOM 2091 O O . GLY A 1 294 ? 8.773 2.734 -21.036 1.00 97.44 294 GLY A O 1
ATOM 2092 N N . ARG A 1 295 ? 6.768 3.411 -21.735 1.00 97.62 295 ARG A N 1
ATOM 2093 C CA . ARG A 1 295 ? 7.284 3.935 -23.010 1.00 97.62 295 ARG A CA 1
ATOM 2094 C C . ARG A 1 295 ? 8.119 5.196 -22.755 1.00 97.62 295 ARG A C 1
ATOM 2096 O O . ARG A 1 295 ? 7.715 6.022 -21.943 1.00 97.62 295 ARG A O 1
ATOM 2103 N N . GLY A 1 296 ? 9.226 5.378 -23.467 1.00 97.12 296 GLY A N 1
ATOM 2104 C CA . GLY A 1 296 ? 9.960 6.642 -23.485 1.00 97.12 296 GLY A CA 1
ATOM 2105 C C . GLY A 1 296 ? 9.149 7.781 -24.115 1.00 97.12 296 GLY A C 1
ATOM 2106 O O . GLY A 1 296 ? 8.371 7.567 -25.044 1.00 97.12 296 GLY A O 1
ATOM 2107 N N . GLY A 1 297 ? 9.311 8.996 -23.599 1.00 97.12 297 GLY A N 1
ATOM 2108 C CA . GLY A 1 297 ? 8.637 10.188 -24.112 1.00 97.12 297 GLY A CA 1
ATOM 2109 C C . GLY A 1 297 ? 9.208 10.644 -25.451 1.00 97.12 297 GLY A C 1
ATOM 2110 O O . GLY A 1 297 ? 10.376 10.407 -25.753 1.00 97.12 297 GLY A O 1
ATOM 2111 N N . ASP A 1 298 ? 8.410 11.338 -26.251 1.00 97.50 298 ASP A N 1
ATOM 2112 C CA . ASP A 1 298 ? 8.852 11.829 -27.556 1.00 97.50 298 ASP A CA 1
ATOM 2113 C C . ASP A 1 298 ? 9.705 13.104 -27.403 1.00 97.50 298 ASP A C 1
ATOM 2115 O O . ASP A 1 298 ? 9.426 13.976 -26.570 1.00 97.50 298 ASP A O 1
ATOM 2119 N N . GLY A 1 299 ? 10.766 13.215 -28.204 1.00 95.75 299 GLY A N 1
ATOM 2120 C CA . GLY A 1 299 ? 11.552 14.440 -28.322 1.00 95.75 299 GLY A CA 1
ATOM 2121 C C . GLY A 1 299 ? 10.778 15.531 -29.064 1.00 95.75 299 GLY A C 1
ATOM 2122 O O . GLY A 1 299 ? 9.927 15.245 -29.903 1.00 95.75 299 GLY A O 1
ATOM 2123 N N . GLN A 1 300 ? 11.060 16.800 -28.769 1.00 96.19 300 GLN A N 1
ATOM 2124 C CA . GLN A 1 300 ? 10.366 17.923 -29.407 1.00 96.19 300 GLN A CA 1
ATOM 2125 C C . GLN A 1 300 ? 11.027 18.356 -30.712 1.00 96.19 300 GLN A C 1
ATOM 2127 O O . GLN A 1 300 ? 12.252 18.409 -30.822 1.00 96.19 300 GLN A O 1
ATOM 2132 N N . ALA A 1 301 ? 10.207 18.726 -31.694 1.00 93.56 301 ALA A N 1
ATOM 2133 C CA . ALA A 1 301 ? 10.670 19.369 -32.922 1.00 93.56 301 ALA A CA 1
ATOM 2134 C 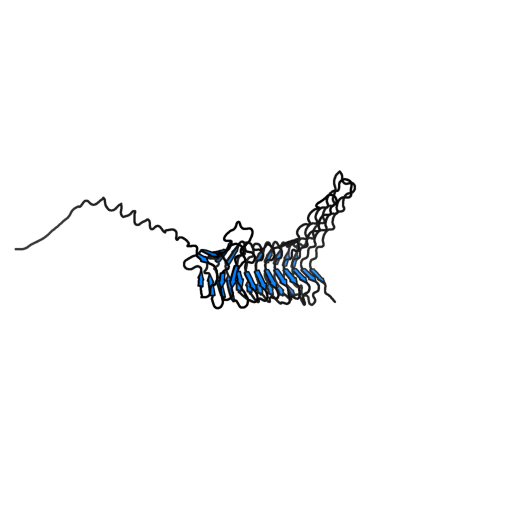C . ALA A 1 301 ? 11.432 20.673 -32.616 1.00 93.56 301 ALA A C 1
ATOM 2136 O O . ALA A 1 301 ? 11.211 21.299 -31.578 1.00 93.56 301 ALA A O 1
ATOM 2137 N N . ASN A 1 302 ? 12.326 21.098 -33.511 1.00 92.88 302 ASN A N 1
ATOM 2138 C CA . ASN A 1 302 ? 13.124 22.311 -33.316 1.00 92.88 302 ASN A CA 1
ATOM 2139 C C . ASN A 1 302 ? 13.221 23.144 -34.602 1.00 92.88 302 ASN A C 1
ATOM 2141 O O . ASN A 1 302 ? 14.071 22.855 -35.447 1.00 92.88 302 ASN A O 1
ATOM 2145 N N . PRO A 1 303 ? 12.365 24.165 -34.782 1.00 89.50 303 PRO A N 1
ATOM 2146 C CA . PRO A 1 303 ? 12.419 25.033 -35.952 1.00 89.50 303 PRO A CA 1
ATOM 2147 C C . PRO A 1 303 ? 13.791 25.706 -36.097 1.00 89.50 303 PRO A C 1
ATOM 2149 O O . PRO A 1 303 ? 14.222 26.438 -35.211 1.00 89.50 303 PRO A O 1
ATOM 2152 N N . GLY A 1 304 ? 14.484 25.458 -37.211 1.00 81.69 304 GLY A N 1
ATOM 2153 C CA . GLY A 1 304 ? 15.822 26.014 -37.466 1.00 81.69 304 GLY A CA 1
ATOM 2154 C C . GLY A 1 304 ? 16.981 25.315 -36.740 1.00 81.69 304 GLY A C 1
ATOM 2155 O O . GLY A 1 304 ? 18.116 25.773 -36.843 1.00 81.69 304 GLY A O 1
ATOM 2156 N N . GLY A 1 305 ? 16.727 24.202 -36.044 1.00 87.38 305 GLY A N 1
ATOM 2157 C CA . GLY A 1 305 ? 17.751 23.421 -35.347 1.00 87.38 305 GLY A CA 1
ATOM 2158 C C . GLY A 1 305 ? 17.524 21.910 -35.419 1.00 87.38 305 GLY A C 1
ATOM 2159 O O . GLY A 1 305 ? 16.722 21.414 -36.215 1.00 87.38 305 GLY A O 1
ATOM 2160 N N . THR A 1 306 ? 18.251 21.166 -34.584 1.00 92.56 306 THR A N 1
ATOM 2161 C CA . THR A 1 306 ? 18.090 19.710 -34.439 1.00 92.56 306 THR A CA 1
ATOM 2162 C C . THR A 1 306 ? 16.961 19.399 -33.458 1.00 92.56 306 THR A C 1
ATOM 2164 O O . THR A 1 306 ? 16.905 19.988 -32.374 1.00 92.56 306 THR A O 1
ATOM 2167 N N . GLY A 1 307 ? 16.058 18.492 -33.832 1.00 94.25 307 GLY A N 1
ATOM 2168 C CA . GLY A 1 307 ? 14.991 17.999 -32.964 1.00 94.25 307 GLY A CA 1
ATOM 2169 C C . GLY A 1 307 ? 15.522 17.191 -31.777 1.00 94.25 307 GLY A C 1
ATOM 2170 O O . GLY A 1 307 ? 16.600 16.601 -31.830 1.00 94.25 307 GLY A O 1
ATOM 2171 N N . GLY A 1 308 ? 14.760 17.162 -30.688 1.00 95.81 308 GLY A N 1
ATOM 2172 C CA . GLY A 1 308 ? 15.140 16.462 -29.467 1.00 95.81 308 GLY A CA 1
ATOM 2173 C C . GLY A 1 308 ? 15.144 14.948 -29.639 1.00 95.81 308 GLY A C 1
ATOM 2174 O O . GLY A 1 308 ? 14.350 14.392 -30.395 1.00 95.81 308 GLY A O 1
ATOM 2175 N N . ARG A 1 309 ? 16.024 14.259 -28.914 1.00 96.38 309 ARG A N 1
ATOM 2176 C CA . ARG A 1 309 ? 16.051 12.792 -28.876 1.00 96.38 309 ARG A CA 1
ATOM 2177 C C . ARG A 1 309 ? 14.830 12.243 -28.121 1.00 96.38 309 ARG A C 1
ATOM 2179 O O . ARG A 1 309 ? 14.443 12.811 -27.104 1.00 96.38 309 ARG A O 1
ATOM 2186 N N . GLY A 1 310 ? 14.251 11.136 -28.575 1.00 96.44 310 GLY A N 1
ATOM 2187 C CA . GLY A 1 310 ? 13.247 10.396 -27.802 1.00 96.44 310 GLY A CA 1
ATOM 2188 C C . GLY A 1 310 ? 13.833 9.760 -26.534 1.00 96.44 310 GLY A C 1
ATOM 2189 O O . GLY A 1 310 ? 14.980 9.317 -26.526 1.00 96.44 310 GLY A O 1
ATOM 2190 N N . GLY A 1 311 ? 13.057 9.698 -25.457 1.00 96.88 311 GLY A N 1
ATOM 2191 C CA . GLY A 1 311 ? 13.470 9.043 -24.214 1.00 96.88 311 GLY A CA 1
ATOM 2192 C C . GLY A 1 311 ? 13.569 7.527 -24.368 1.00 96.88 311 GLY A C 1
ATOM 2193 O O . GLY A 1 311 ? 12.896 6.935 -25.213 1.00 96.88 311 GLY A O 1
ATOM 2194 N N . ASN A 1 312 ? 14.392 6.870 -23.560 1.00 97.38 312 ASN A N 1
ATOM 2195 C CA . ASN A 1 312 ? 14.486 5.412 -23.564 1.00 97.38 312 ASN A CA 1
ATOM 2196 C C . ASN A 1 312 ? 13.214 4.780 -22.980 1.00 97.38 312 ASN A C 1
ATOM 2198 O O . ASN A 1 312 ? 12.560 5.351 -22.109 1.00 97.38 312 ASN A O 1
ATOM 2202 N N . GLY A 1 313 ? 12.860 3.588 -23.445 1.00 96.56 313 GLY A N 1
ATOM 2203 C CA . GLY A 1 313 ? 11.837 2.770 -22.810 1.00 96.56 313 GLY A CA 1
ATOM 2204 C C . GLY A 1 313 ? 12.324 2.192 -21.482 1.00 96.56 313 GLY A C 1
ATOM 2205 O O . GLY A 1 313 ? 13.499 1.867 -21.327 1.00 96.56 313 GLY A O 1
ATOM 2206 N N . GLY A 1 314 ? 11.416 2.052 -20.523 1.00 96.75 314 GLY A N 1
ATOM 2207 C CA . GLY A 1 314 ? 11.706 1.474 -19.218 1.00 96.75 314 GLY A CA 1
ATOM 2208 C C . GLY A 1 314 ? 11.880 -0.042 -19.272 1.00 96.75 314 GLY A C 1
ATOM 2209 O O . GLY A 1 314 ? 11.306 -0.723 -20.123 1.00 96.75 314 GLY A O 1
ATOM 2210 N N . SER A 1 315 ? 12.659 -0.590 -18.347 1.00 96.00 315 SER A N 1
ATOM 2211 C CA . SER A 1 315 ? 12.854 -2.038 -18.239 1.00 96.00 315 SER A CA 1
ATOM 2212 C C . SER A 1 315 ? 11.675 -2.734 -17.553 1.00 96.00 315 SER A C 1
ATOM 2214 O O . SER A 1 315 ? 10.941 -2.122 -16.779 1.00 96.00 315 SER A O 1
ATOM 2216 N N . ALA A 1 316 ? 11.510 -4.026 -17.809 1.00 95.75 316 ALA A N 1
ATOM 2217 C CA . ALA A 1 316 ? 10.575 -4.893 -17.109 1.00 95.75 316 ALA A CA 1
ATOM 2218 C C . ALA A 1 316 ? 11.293 -6.131 -16.577 1.00 95.75 316 ALA A C 1
ATOM 2220 O O . ALA A 1 316 ? 12.104 -6.725 -17.287 1.00 95.75 316 ALA A O 1
ATOM 2221 N N . ALA A 1 317 ? 10.975 -6.557 -15.360 1.00 96.56 317 ALA A N 1
ATOM 2222 C CA . ALA A 1 317 ? 11.483 -7.813 -14.837 1.00 96.56 317 ALA A CA 1
ATOM 2223 C C . ALA A 1 317 ? 10.455 -8.576 -14.005 1.00 96.56 317 ALA A C 1
ATOM 2225 O O . ALA A 1 317 ? 9.596 -7.986 -13.348 1.00 96.56 317 ALA A O 1
ATOM 2226 N N . GLY A 1 318 ? 10.550 -9.904 -14.028 1.00 97.25 318 GLY A N 1
ATOM 2227 C CA . GLY A 1 318 ? 9.760 -10.756 -13.148 1.00 97.25 318 GLY A CA 1
ATOM 2228 C C . GLY A 1 318 ? 10.293 -10.688 -11.721 1.00 97.25 318 GLY A C 1
ATOM 2229 O O . GLY A 1 318 ? 9.637 -10.147 -10.830 1.00 97.25 318 GLY A O 1
ATOM 2230 N N . ILE A 1 319 ? 11.511 -11.197 -11.535 1.00 97.12 319 ILE A N 1
ATOM 2231 C CA . ILE A 1 319 ? 12.230 -11.200 -10.259 1.00 97.12 319 ILE A CA 1
ATOM 2232 C C . ILE A 1 319 ? 13.614 -10.583 -10.460 1.00 97.12 319 ILE A C 1
ATOM 2234 O O . ILE A 1 319 ? 14.358 -10.994 -11.349 1.00 97.12 319 ILE A O 1
ATOM 2238 N N . VAL A 1 320 ? 13.976 -9.627 -9.611 1.00 96.31 320 VAL A N 1
ATOM 2239 C CA . VAL A 1 320 ? 15.323 -9.052 -9.545 1.00 96.31 320 VAL A CA 1
ATOM 2240 C C . VAL A 1 320 ? 15.869 -9.270 -8.145 1.00 96.31 320 VAL A C 1
ATOM 2242 O O . VAL A 1 320 ? 15.219 -8.924 -7.161 1.00 96.31 320 VAL A O 1
ATOM 2245 N N . VAL A 1 321 ? 17.072 -9.825 -8.060 1.00 94.06 321 VAL A N 1
ATOM 2246 C CA . VAL A 1 321 ? 17.818 -10.006 -6.819 1.00 94.06 321 VAL A CA 1
ATOM 2247 C C . VAL A 1 321 ? 19.198 -9.378 -6.982 1.00 94.06 321 VAL A C 1
ATOM 2249 O O . VAL A 1 321 ? 20.025 -9.867 -7.746 1.00 94.06 321 VAL A O 1
ATOM 2252 N N . GLY A 1 322 ? 19.446 -8.271 -6.285 1.00 91.19 322 GLY A N 1
ATOM 2253 C CA . GLY A 1 322 ? 20.704 -7.526 -6.355 1.00 91.19 322 GLY A CA 1
ATOM 2254 C C . GLY A 1 322 ? 21.419 -7.472 -5.011 1.00 91.19 322 GLY A C 1
ATOM 2255 O O . GLY A 1 322 ? 20.778 -7.411 -3.966 1.00 91.19 322 GLY A O 1
ATOM 2256 N N . MET A 1 323 ? 22.753 -7.474 -5.010 1.00 89.06 323 MET A N 1
ATOM 2257 C CA . MET A 1 323 ? 23.558 -7.299 -3.786 1.00 89.06 323 MET A CA 1
ATOM 2258 C C . MET A 1 323 ? 23.119 -8.230 -2.637 1.00 89.06 323 MET A C 1
ATOM 2260 O O . MET A 1 323 ? 23.039 -7.813 -1.485 1.00 89.06 323 MET A O 1
ATOM 2264 N N . THR A 1 324 ? 22.746 -9.466 -2.975 1.00 88.25 324 THR A N 1
ATOM 2265 C CA . THR A 1 324 ? 22.170 -10.446 -2.048 1.00 88.25 324 THR A CA 1
ATOM 2266 C C . THR A 1 324 ? 22.830 -11.796 -2.306 1.00 88.25 324 THR A C 1
ATOM 2268 O O . THR A 1 324 ? 22.938 -12.222 -3.458 1.00 88.25 324 THR A O 1
ATOM 2271 N N . SER A 1 325 ? 23.299 -12.458 -1.251 1.00 86.06 325 SER A N 1
ATOM 2272 C CA . SER A 1 325 ? 23.864 -13.811 -1.306 1.00 86.06 325 SER A CA 1
ATOM 2273 C C . SER A 1 325 ? 22.837 -14.835 -0.811 1.00 86.06 325 SER A C 1
ATOM 2275 O O . SER A 1 325 ? 21.817 -14.455 -0.257 1.00 86.06 325 SER A O 1
ATOM 2277 N N . GLY A 1 326 ? 23.043 -16.135 -1.053 1.00 83.56 326 GLY A N 1
ATOM 2278 C CA . GLY A 1 326 ? 22.126 -17.172 -0.548 1.00 83.56 326 GLY A CA 1
ATOM 2279 C C . GLY A 1 326 ? 20.681 -16.994 -1.031 1.00 83.56 326 GLY A C 1
ATOM 2280 O O . GLY A 1 326 ? 19.774 -16.764 -0.230 1.00 83.56 326 GLY A O 1
ATOM 2281 N N . VAL A 1 327 ? 20.490 -17.057 -2.349 1.00 87.62 327 VAL A N 1
ATOM 2282 C CA . VAL A 1 327 ? 19.214 -16.775 -3.014 1.00 87.62 327 VAL A CA 1
ATOM 2283 C C . VAL A 1 327 ? 18.551 -18.074 -3.468 1.00 87.62 327 VAL A C 1
ATOM 2285 O O . VAL A 1 327 ? 19.129 -18.815 -4.262 1.00 87.62 327 VAL A O 1
ATOM 2288 N N . ASP A 1 328 ? 17.321 -18.307 -3.019 1.00 93.25 328 ASP A N 1
ATOM 2289 C CA . ASP A 1 328 ? 16.415 -19.315 -3.569 1.00 93.25 328 ASP A CA 1
ATOM 2290 C C . ASP A 1 328 ? 15.289 -18.623 -4.348 1.00 93.25 328 ASP A C 1
ATOM 2292 O O . ASP A 1 328 ? 14.518 -17.849 -3.783 1.00 93.25 328 ASP A O 1
ATOM 2296 N N . VAL A 1 329 ? 15.215 -18.896 -5.653 1.00 93.19 329 VAL A N 1
ATOM 2297 C CA . VAL A 1 329 ? 14.172 -18.413 -6.580 1.00 93.19 329 VAL A CA 1
ATOM 2298 C C . VAL A 1 329 ? 13.387 -19.570 -7.212 1.00 93.19 329 VAL A C 1
ATOM 2300 O O . VAL A 1 329 ? 12.903 -19.472 -8.345 1.00 93.19 329 VAL A O 1
ATOM 2303 N N . SER A 1 330 ? 13.299 -20.710 -6.531 1.00 92.56 330 SER A N 1
ATOM 2304 C CA . SER A 1 330 ? 12.682 -21.919 -7.077 1.00 92.56 330 SER A CA 1
ATOM 2305 C C . SER A 1 330 ? 11.150 -21.841 -7.181 1.00 92.56 330 SER A C 1
ATOM 2307 O O . SER A 1 330 ? 10.462 -21.122 -6.461 1.00 92.56 330 SER A O 1
ATOM 2309 N N . GLY A 1 331 ? 10.579 -22.590 -8.127 1.00 94.50 331 GLY A N 1
ATOM 2310 C CA . GLY A 1 331 ? 9.125 -22.762 -8.251 1.00 94.50 331 GLY A CA 1
ATOM 2311 C C . GLY A 1 331 ? 8.333 -21.532 -8.714 1.00 94.50 331 GLY A C 1
ATOM 2312 O O . GLY A 1 331 ? 7.109 -21.610 -8.773 1.00 94.50 331 GLY A O 1
ATOM 2313 N N . ASN A 1 332 ? 8.981 -20.412 -9.051 1.00 97.00 332 ASN A N 1
ATOM 2314 C CA . ASN A 1 332 ? 8.275 -19.225 -9.535 1.00 97.00 332 ASN A CA 1
ATOM 2315 C C . ASN A 1 332 ? 7.832 -19.375 -10.998 1.00 97.00 332 ASN A C 1
ATOM 2317 O O . ASN A 1 332 ? 8.574 -19.878 -11.841 1.00 97.00 332 ASN A O 1
ATOM 2321 N N . THR A 1 333 ? 6.642 -18.868 -11.312 1.00 98.00 333 THR A N 1
ATOM 2322 C CA . THR A 1 333 ? 6.104 -18.770 -12.674 1.00 98.00 333 THR A CA 1
ATOM 2323 C C . THR A 1 333 ? 6.157 -17.321 -13.136 1.00 98.00 333 THR A C 1
ATOM 2325 O O . THR A 1 333 ? 5.625 -16.442 -12.463 1.00 98.00 333 THR A O 1
ATOM 2328 N N . ILE A 1 334 ? 6.791 -17.056 -14.281 1.00 97.19 334 ILE A N 1
ATOM 2329 C CA . ILE A 1 334 ? 6.971 -15.698 -14.811 1.00 97.19 334 ILE A CA 1
ATOM 2330 C C . ILE A 1 334 ? 6.483 -15.644 -16.254 1.00 97.19 334 ILE A C 1
ATOM 2332 O O . ILE A 1 334 ? 6.970 -16.389 -17.103 1.00 97.19 334 ILE A O 1
ATOM 2336 N N . THR A 1 335 ? 5.523 -14.765 -16.536 1.00 95.81 335 THR A N 1
ATOM 2337 C CA . THR A 1 335 ? 4.875 -14.664 -17.852 1.00 95.81 335 THR A CA 1
ATOM 2338 C C . THR A 1 335 ? 4.590 -13.213 -18.250 1.00 95.81 335 THR A C 1
ATOM 2340 O O . THR A 1 335 ? 4.566 -12.313 -17.413 1.00 95.81 335 THR A O 1
ATOM 2343 N N . ASN A 1 336 ? 4.406 -12.981 -19.555 1.00 94.25 336 ASN A N 1
ATOM 2344 C CA . ASN A 1 336 ? 3.965 -11.703 -20.135 1.00 94.25 336 ASN A CA 1
ATOM 2345 C C . ASN A 1 336 ? 4.823 -10.476 -19.756 1.00 94.25 336 ASN A C 1
ATOM 2347 O O . ASN A 1 336 ? 4.308 -9.392 -19.490 1.00 94.25 336 ASN A O 1
ATOM 2351 N N . LEU A 1 337 ? 6.149 -10.625 -19.753 1.00 94.75 337 LEU A N 1
ATOM 2352 C CA . LEU A 1 337 ? 7.065 -9.500 -19.557 1.00 94.75 337 LEU A CA 1
ATOM 2353 C C . LEU A 1 337 ? 7.253 -8.710 -20.854 1.00 94.75 337 LEU A C 1
ATOM 2355 O O . LEU A 1 337 ? 7.549 -9.289 -21.899 1.00 94.75 337 LEU A O 1
ATOM 2359 N N . GLN A 1 338 ? 7.144 -7.386 -20.778 1.00 94.62 338 GLN A N 1
ATOM 2360 C CA . GLN A 1 338 ? 7.336 -6.505 -21.925 1.00 94.62 338 GLN A CA 1
ATOM 2361 C C . GLN A 1 338 ? 8.140 -5.272 -21.523 1.00 94.62 338 GLN A C 1
ATOM 2363 O O . GLN A 1 338 ? 7.776 -4.549 -20.603 1.00 94.62 338 GLN A O 1
ATOM 2368 N N . SER A 1 339 ? 9.223 -4.975 -22.230 1.00 91.06 339 SER A N 1
ATOM 2369 C CA . SER A 1 339 ? 9.920 -3.715 -22.007 1.00 91.06 339 SER A CA 1
ATOM 2370 C C . SER A 1 339 ? 9.160 -2.528 -22.599 1.00 91.06 339 SER A C 1
ATOM 2372 O O . SER A 1 339 ? 8.286 -2.665 -23.458 1.00 91.06 339 SER A O 1
ATOM 2374 N N . GLY A 1 340 ? 9.509 -1.331 -22.148 1.00 93.69 340 GLY A N 1
ATOM 2375 C CA . GLY A 1 340 ? 9.044 -0.098 -22.752 1.00 93.69 340 GLY A CA 1
ATOM 2376 C C . GLY A 1 340 ? 9.638 0.097 -24.142 1.00 93.69 340 GLY A C 1
ATOM 2377 O O . GLY A 1 340 ? 10.833 -0.112 -24.359 1.00 93.69 340 GLY A O 1
ATOM 2378 N N . ALA A 1 341 ? 8.826 0.563 -25.087 1.00 94.75 341 ALA A N 1
ATOM 2379 C CA . ALA A 1 341 ? 9.344 1.087 -26.347 1.00 94.75 341 ALA A CA 1
ATOM 2380 C C . ALA A 1 341 ? 10.046 2.437 -26.118 1.00 94.75 341 ALA A C 1
ATOM 2382 O O . ALA A 1 341 ? 9.650 3.202 -25.236 1.00 94.75 341 ALA A O 1
ATOM 2383 N N . GLY A 1 342 ? 11.058 2.748 -26.927 1.00 93.31 342 GLY A N 1
ATOM 2384 C CA . GLY A 1 342 ? 11.654 4.083 -26.956 1.00 93.31 342 GLY A CA 1
ATOM 2385 C C . GLY A 1 342 ? 10.678 5.146 -27.472 1.00 93.31 342 GLY A C 1
ATOM 2386 O O . GLY A 1 342 ? 9.697 4.843 -28.157 1.00 93.31 342 GLY A O 1
ATOM 2387 N N . GLY A 1 343 ? 10.944 6.402 -27.130 1.00 93.94 343 GLY A N 1
ATOM 2388 C CA . GLY A 1 343 ? 10.233 7.555 -27.666 1.00 93.94 343 GLY A CA 1
ATOM 2389 C C . GLY A 1 343 ? 10.658 7.883 -29.094 1.00 93.94 343 GLY A C 1
ATOM 2390 O O . GLY A 1 343 ? 11.760 7.552 -29.533 1.00 93.94 343 GLY A O 1
ATOM 2391 N N . ASN A 1 344 ? 9.799 8.578 -29.824 1.00 95.00 344 ASN A N 1
ATOM 2392 C CA . ASN A 1 344 ? 10.122 9.107 -31.140 1.00 95.00 344 ASN A CA 1
ATOM 2393 C C . ASN A 1 344 ? 11.098 10.280 -31.011 1.00 95.00 344 ASN A C 1
ATOM 2395 O O . ASN A 1 344 ? 11.054 11.044 -30.045 1.00 95.00 344 ASN A O 1
ATOM 2399 N N . GLY A 1 345 ? 11.959 10.455 -32.009 1.00 91.00 345 GLY A N 1
ATOM 2400 C CA . GLY A 1 345 ? 12.740 11.678 -32.140 1.00 91.00 345 GLY A CA 1
ATOM 2401 C C . GLY A 1 345 ? 11.875 12.851 -32.597 1.00 91.00 345 GLY A C 1
ATOM 2402 O O . GLY A 1 345 ? 10.899 12.675 -33.326 1.00 91.00 345 GLY A O 1
ATOM 2403 N N . GLY A 1 346 ? 12.238 14.058 -32.176 1.00 88.31 346 GLY A N 1
ATOM 2404 C CA . GLY A 1 346 ? 11.539 15.278 -32.551 1.00 88.31 346 GLY A CA 1
ATOM 2405 C C . GLY A 1 346 ? 11.717 15.588 -34.032 1.00 88.31 346 GLY A C 1
ATOM 2406 O O . GLY A 1 346 ? 12.838 15.750 -34.507 1.00 88.31 346 GLY A O 1
ATOM 2407 N N . GLY A 1 347 ? 10.615 15.706 -34.766 1.00 85.62 347 GLY A N 1
ATOM 2408 C CA . GLY A 1 347 ? 10.623 16.025 -36.190 1.00 85.62 347 GLY A CA 1
ATOM 2409 C C . GLY A 1 347 ? 9.424 16.881 -36.578 1.00 85.62 347 GLY A C 1
ATOM 2410 O O . GLY A 1 347 ? 8.369 16.818 -35.952 1.00 85.62 347 GLY A O 1
ATOM 2411 N N . GLY A 1 348 ? 9.594 17.704 -37.609 1.00 84.38 348 GLY A N 1
ATOM 2412 C CA . GLY A 1 348 ? 8.544 18.573 -38.132 1.00 84.38 348 GLY A CA 1
ATOM 2413 C C . GLY A 1 348 ? 9.015 19.337 -39.364 1.00 84.38 348 GLY A C 1
ATOM 2414 O O . GLY A 1 348 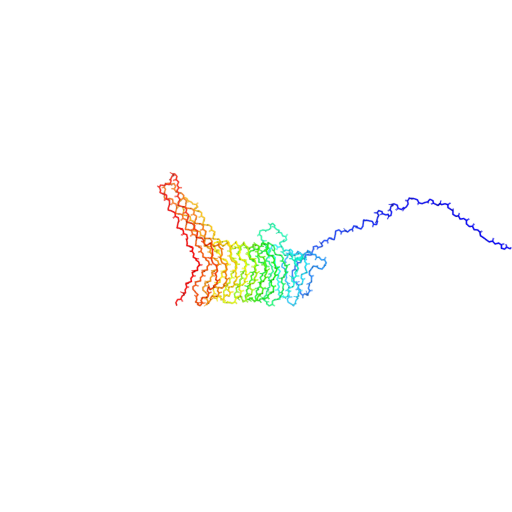? 10.215 19.413 -39.618 1.00 84.38 348 GLY A O 1
ATOM 2415 N N . ALA A 1 349 ? 8.079 19.927 -40.112 1.00 80.69 349 ALA A N 1
ATOM 2416 C CA . ALA A 1 349 ? 8.346 20.555 -41.413 1.00 80.69 349 ALA A CA 1
ATOM 2417 C C . ALA A 1 349 ? 9.418 21.664 -41.386 1.00 80.69 349 ALA A C 1
ATOM 2419 O O . ALA A 1 349 ? 10.062 21.920 -42.396 1.00 80.69 349 ALA A O 1
ATOM 2420 N N . THR A 1 350 ? 9.615 22.318 -40.239 1.00 77.88 350 THR A N 1
ATOM 2421 C CA . THR A 1 350 ? 10.598 23.398 -40.048 1.00 77.88 350 THR A CA 1
ATOM 2422 C C . THR A 1 350 ? 11.853 22.955 -39.292 1.00 77.88 350 THR A C 1
ATOM 2424 O O . THR A 1 350 ? 12.742 23.770 -39.042 1.00 77.88 350 THR A O 1
ATOM 2427 N N . THR A 1 351 ? 11.934 21.681 -38.895 1.00 82.69 351 THR A N 1
ATOM 2428 C CA . THR A 1 351 ? 13.102 21.139 -38.193 1.00 82.69 351 THR A CA 1
ATOM 2429 C C . THR A 1 351 ? 14.196 20.831 -39.203 1.00 82.69 351 THR A C 1
ATOM 2431 O O . THR A 1 351 ? 13.958 20.091 -40.153 1.00 82.69 351 THR A O 1
ATOM 2434 N N . ALA A 1 352 ? 15.388 21.393 -39.000 1.00 81.94 352 ALA A N 1
ATOM 2435 C CA . ALA A 1 352 ? 16.485 21.257 -39.955 1.00 81.94 352 ALA A CA 1
ATOM 2436 C C . ALA A 1 352 ? 17.043 19.825 -39.977 1.00 81.94 352 ALA A C 1
ATOM 2438 O O . ALA A 1 352 ? 17.274 19.273 -41.046 1.00 81.94 352 ALA A O 1
ATOM 2439 N N . ASN A 1 353 ? 17.197 19.212 -38.798 1.00 87.38 353 ASN A N 1
ATOM 2440 C CA . ASN A 1 353 ? 17.598 17.813 -38.634 1.00 87.38 353 ASN A CA 1
ATOM 2441 C C . ASN A 1 353 ? 16.678 17.131 -37.615 1.00 87.38 353 ASN A C 1
ATOM 2443 O O . ASN A 1 353 ? 16.558 17.603 -36.485 1.00 87.38 353 ASN A O 1
ATOM 2447 N N . GLY A 1 354 ? 16.035 16.022 -37.985 1.00 84.94 354 GLY A N 1
ATOM 2448 C CA . GLY A 1 354 ? 15.207 15.253 -37.051 1.00 84.94 354 GLY A CA 1
ATOM 2449 C C . GLY A 1 354 ? 16.021 14.696 -35.877 1.00 84.94 354 GLY A C 1
ATOM 2450 O O . GLY A 1 354 ? 17.186 14.334 -36.033 1.00 84.94 354 GLY A O 1
ATOM 2451 N N . GLY A 1 355 ? 15.407 14.628 -34.698 1.00 87.19 355 GLY A N 1
ATOM 2452 C CA . GLY A 1 355 ? 15.987 13.960 -33.537 1.00 87.19 355 GLY A CA 1
ATOM 2453 C C . GLY A 1 355 ? 16.028 12.443 -33.720 1.00 87.19 355 GLY A C 1
ATOM 2454 O O . GLY A 1 355 ? 15.215 11.867 -34.444 1.00 87.19 355 GLY A O 1
ATOM 2455 N N . SER A 1 356 ? 16.957 11.773 -33.040 1.00 90.94 356 SER A N 1
ATOM 2456 C CA . SER A 1 356 ? 16.975 10.310 -32.976 1.00 90.94 356 SER A CA 1
ATOM 2457 C C . SER A 1 356 ? 15.875 9.772 -32.056 1.00 90.94 356 SER A C 1
ATOM 2459 O O . SER A 1 356 ? 15.454 10.435 -31.107 1.00 90.94 356 SER A O 1
ATOM 2461 N N . GLY A 1 357 ? 15.411 8.550 -32.320 1.00 88.62 357 GLY A N 1
ATOM 2462 C CA . GLY A 1 357 ? 14.545 7.827 -31.390 1.00 88.62 357 GLY A CA 1
ATOM 2463 C C . GLY A 1 357 ? 15.265 7.445 -30.091 1.00 88.62 357 GLY A C 1
ATOM 2464 O O . GLY A 1 357 ? 16.497 7.466 -29.995 1.00 88.62 357 GLY A O 1
ATOM 2465 N N . GLY A 1 358 ? 14.478 7.088 -29.085 1.00 87.00 358 GLY A N 1
ATOM 2466 C CA . GLY A 1 358 ? 14.963 6.470 -27.860 1.00 87.00 358 GLY A CA 1
ATOM 2467 C C . GLY A 1 358 ? 15.215 4.976 -28.032 1.00 87.00 358 GLY A C 1
ATOM 2468 O O . GLY A 1 358 ? 14.628 4.328 -28.900 1.00 87.00 358 GLY A O 1
ATOM 2469 N N . ASN A 1 359 ? 16.070 4.413 -27.179 1.00 92.50 359 ASN A N 1
ATOM 2470 C CA . ASN A 1 359 ? 16.281 2.967 -27.153 1.00 92.50 359 ASN A CA 1
ATOM 2471 C C . ASN A 1 359 ? 15.059 2.270 -26.533 1.00 92.50 359 ASN A C 1
ATOM 2473 O O . ASN A 1 359 ? 14.383 2.849 -25.683 1.00 92.50 359 ASN A O 1
ATOM 2477 N N . GLY A 1 360 ? 14.783 1.024 -26.919 1.00 82.38 360 GLY A N 1
ATOM 2478 C CA . GLY A 1 360 ? 13.858 0.174 -26.161 1.00 82.38 360 GLY A CA 1
ATOM 2479 C C . GLY A 1 360 ? 14.452 -0.224 -24.806 1.00 82.38 360 GLY A C 1
ATOM 2480 O O . GLY A 1 360 ? 15.672 -0.226 -24.642 1.00 82.38 360 GLY A O 1
ATOM 2481 N N . GLY A 1 361 ? 13.595 -0.558 -23.844 1.00 84.81 361 GLY A N 1
ATOM 2482 C CA . GLY A 1 361 ? 14.020 -1.115 -22.561 1.00 84.81 361 GLY A CA 1
ATOM 2483 C C . GLY A 1 361 ? 14.340 -2.611 -22.646 1.00 84.81 361 GLY A C 1
ATOM 2484 O O . GLY A 1 361 ? 14.103 -3.263 -23.668 1.00 84.81 361 GLY A O 1
ATOM 2485 N N . THR A 1 362 ? 14.788 -3.179 -21.528 1.00 89.62 362 THR A N 1
ATOM 2486 C CA . THR A 1 362 ? 15.085 -4.617 -21.391 1.00 89.62 362 THR A CA 1
ATOM 2487 C C . THR A 1 362 ? 13.937 -5.348 -20.695 1.00 89.62 362 THR A C 1
ATOM 2489 O O . THR A 1 362 ? 13.312 -4.781 -19.804 1.00 89.62 362 THR A O 1
ATOM 2492 N N . ALA A 1 363 ? 13.649 -6.595 -21.078 1.00 83.88 363 ALA A N 1
ATOM 2493 C CA . ALA A 1 363 ? 12.707 -7.469 -20.375 1.00 83.88 363 ALA A CA 1
ATOM 2494 C C . ALA A 1 363 ? 13.433 -8.727 -19.876 1.00 83.88 363 ALA A C 1
ATOM 2496 O O . ALA A 1 363 ? 14.029 -9.436 -20.687 1.00 83.88 363 ALA A O 1
ATOM 2497 N N . VAL A 1 364 ? 13.402 -9.000 -18.568 1.00 89.50 364 VAL A N 1
ATOM 2498 C CA . VAL A 1 364 ? 14.154 -10.112 -17.953 1.00 89.50 364 VAL A CA 1
ATOM 2499 C C . VAL A 1 364 ? 13.263 -10.947 -17.037 1.00 89.50 364 VAL A C 1
ATOM 2501 O O . VAL A 1 364 ? 12.605 -10.418 -16.151 1.00 89.50 364 VAL A O 1
ATOM 2504 N N . GLY A 1 365 ? 13.259 -12.270 -17.216 1.00 79.88 365 GLY A N 1
ATOM 2505 C CA . GLY A 1 365 ? 12.532 -13.191 -16.334 1.00 79.88 365 GLY A CA 1
ATOM 2506 C C . GLY A 1 365 ? 13.024 -13.113 -14.890 1.00 79.88 365 GLY A C 1
ATOM 2507 O O . GLY A 1 365 ? 12.320 -12.621 -14.009 1.00 79.88 365 GLY A O 1
ATOM 2508 N N . VAL A 1 366 ? 14.257 -13.573 -14.679 1.00 86.06 366 VAL A N 1
ATOM 2509 C CA . VAL A 1 366 ? 14.957 -13.531 -13.394 1.00 86.06 366 VAL A CA 1
ATOM 2510 C C . VAL A 1 366 ? 16.342 -12.935 -13.611 1.00 86.06 366 VAL A C 1
ATOM 2512 O O . VAL A 1 366 ? 17.073 -13.392 -14.488 1.00 86.06 366 VAL A O 1
ATOM 2515 N N . GLU A 1 367 ? 16.708 -11.949 -12.800 1.00 84.00 367 GLU A N 1
ATOM 2516 C CA . GLU A 1 367 ? 18.063 -11.406 -12.719 1.00 84.00 367 GLU A CA 1
ATOM 2517 C C . GLU A 1 367 ? 18.587 -11.590 -11.295 1.00 84.00 367 GLU A C 1
ATOM 2519 O O . GLU A 1 367 ? 17.969 -11.110 -10.348 1.00 84.00 367 GLU A O 1
ATOM 2524 N N . ALA A 1 368 ? 19.708 -12.293 -11.132 1.00 78.81 368 ALA A N 1
ATOM 2525 C CA . ALA A 1 368 ? 20.351 -12.492 -9.837 1.00 78.81 368 ALA A CA 1
ATOM 2526 C C . ALA A 1 368 ? 21.826 -12.083 -9.922 1.00 78.81 368 ALA A C 1
ATOM 2528 O O . ALA A 1 368 ? 22.609 -12.707 -10.637 1.00 78.81 368 ALA A O 1
ATOM 2529 N N . GLY A 1 369 ? 22.194 -11.026 -9.197 1.00 70.56 369 GLY A N 1
ATOM 2530 C CA . GLY A 1 369 ? 23.556 -10.507 -9.104 1.00 70.56 369 GLY A CA 1
ATOM 2531 C C . GLY A 1 369 ? 24.066 -10.557 -7.666 1.00 70.56 369 GLY A C 1
ATOM 2532 O O . GLY A 1 369 ? 23.601 -9.799 -6.812 1.00 70.56 369 GLY A O 1
ATOM 2533 N N . ALA A 1 370 ? 25.037 -11.433 -7.403 1.00 57.44 370 ALA A N 1
ATOM 2534 C CA . ALA A 1 370 ? 25.729 -11.498 -6.119 1.00 57.44 370 ALA A CA 1
ATOM 2535 C C . ALA A 1 370 ? 26.887 -10.488 -6.071 1.00 57.44 370 ALA A C 1
ATOM 2537 O O . ALA A 1 370 ? 27.566 -10.260 -7.072 1.00 57.44 370 ALA A O 1
ATOM 2538 N N . THR A 1 371 ? 27.153 -9.919 -4.896 1.00 54.56 371 THR A N 1
ATOM 2539 C CA . THR A 1 371 ? 28.473 -9.353 -4.595 1.00 54.56 371 THR A CA 1
ATOM 2540 C C . THR A 1 371 ? 29.379 -10.493 -4.137 1.00 54.56 371 THR A C 1
ATOM 2542 O O . THR A 1 371 ? 29.008 -11.215 -3.210 1.00 54.56 371 THR A O 1
ATOM 2545 N N . SER A 1 372 ? 30.514 -10.673 -4.817 1.00 49.59 372 SER A N 1
ATOM 2546 C CA . SER A 1 372 ? 31.595 -11.583 -4.409 1.00 49.59 372 SER A CA 1
ATOM 2547 C C . SER A 1 372 ? 32.174 -11.210 -3.053 1.00 49.59 372 SER A C 1
ATOM 2549 O O . SER A 1 372 ? 32.373 -9.986 -2.864 1.00 49.59 372 SER A O 1
#